Protein AF-A0A9P6U083-F1 (afdb_monomer_lite)

Radius of gyration: 23.93 Å; chains: 1; bounding box: 69×42×63 Å

Structure (mmCIF, N/CA/C/O backbone):
data_AF-A0A9P6U083-F1
#
_entry.id   AF-A0A9P6U083-F1
#
loop_
_atom_site.group_PDB
_atom_site.id
_atom_site.type_symbol
_atom_site.label_atom_id
_atom_site.label_alt_id
_atom_site.label_comp_id
_atom_site.label_asym_id
_atom_site.label_entity_id
_atom_site.label_seq_id
_atom_site.pdbx_PDB_ins_code
_atom_site.Cartn_x
_atom_site.Cartn_y
_atom_site.Cartn_z
_atom_site.occupancy
_atom_site.B_iso_or_equiv
_atom_site.auth_seq_id
_atom_site.auth_comp_id
_atom_site.auth_asym_id
_atom_site.auth_atom_id
_atom_site.pdbx_PDB_model_num
ATOM 1 N N . MET A 1 1 ? -34.225 -12.289 23.268 1.00 55.28 1 MET A N 1
ATOM 2 C CA . MET A 1 1 ? -35.242 -11.288 22.822 1.00 55.28 1 MET A CA 1
ATOM 3 C C . MET A 1 1 ? -34.520 -10.211 22.023 1.00 55.28 1 MET A C 1
ATOM 5 O O . MET A 1 1 ? -33.516 -9.724 22.525 1.00 55.28 1 MET A O 1
ATOM 9 N N . VAL A 1 2 ? -34.974 -9.875 20.810 1.00 48.22 2 VAL A N 1
ATOM 10 C CA . VAL A 1 2 ? -34.352 -8.823 19.980 1.00 48.22 2 VAL A CA 1
ATOM 11 C C . VAL A 1 2 ? -35.058 -7.501 20.269 1.00 48.22 2 VAL A C 1
ATOM 13 O O . VAL A 1 2 ? -36.270 -7.398 20.080 1.00 48.22 2 VAL A O 1
ATOM 16 N N . GLY A 1 3 ? -34.327 -6.515 20.784 1.00 54.91 3 GLY A N 1
ATOM 17 C CA . GLY A 1 3 ? -34.841 -5.165 20.996 1.00 54.91 3 GLY A CA 1
ATOM 18 C C . GLY A 1 3 ? -34.335 -4.241 19.896 1.00 54.91 3 GLY A C 1
ATOM 19 O O . GLY A 1 3 ? -33.139 -3.975 19.839 1.00 54.91 3 GLY A O 1
ATOM 20 N N . ALA A 1 4 ? -35.228 -3.736 19.046 1.00 48.88 4 ALA A N 1
ATOM 21 C CA . A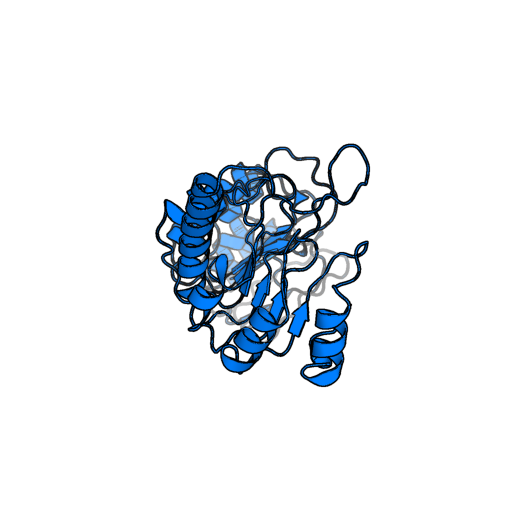LA A 1 4 ? -34.885 -2.703 18.071 1.00 48.88 4 ALA A CA 1
ATOM 22 C C . ALA A 1 4 ? -35.079 -1.317 18.703 1.00 48.88 4 ALA A C 1
ATOM 24 O O . ALA A 1 4 ? -36.185 -0.977 19.135 1.00 48.88 4 ALA A O 1
ATOM 25 N N . ILE A 1 5 ? -34.021 -0.501 18.755 1.00 55.44 5 ILE A N 1
ATOM 26 C CA . ILE A 1 5 ? -34.141 0.913 19.134 1.00 55.44 5 ILE A CA 1
ATOM 27 C C . ILE A 1 5 ? -34.344 1.727 17.856 1.00 55.44 5 ILE A C 1
ATOM 29 O O . ILE A 1 5 ? -33.402 2.252 17.274 1.00 55.44 5 ILE A O 1
ATOM 33 N N . THR A 1 6 ? -35.593 1.856 17.411 1.00 48.00 6 THR A N 1
ATOM 34 C CA . THR A 1 6 ? -35.930 2.745 16.292 1.00 48.00 6 THR A CA 1
ATOM 35 C C . THR A 1 6 ? -36.143 4.166 16.806 1.00 48.00 6 THR A C 1
ATOM 37 O O . THR A 1 6 ? -37.121 4.447 17.504 1.00 48.00 6 THR A O 1
ATOM 40 N N . SER A 1 7 ? -35.239 5.084 16.463 1.00 42.56 7 SER A N 1
ATOM 41 C CA . SER A 1 7 ? -35.368 6.510 16.781 1.00 42.56 7 SER A CA 1
ATOM 42 C C . SER A 1 7 ? -36.433 7.175 15.889 1.00 42.56 7 SER A C 1
ATOM 44 O O . SER A 1 7 ? -36.108 7.833 14.900 1.00 42.56 7 SER A O 1
ATOM 46 N N . TYR A 1 8 ? -37.708 7.069 16.268 1.00 40.78 8 TYR A N 1
ATOM 47 C CA . TYR A 1 8 ? -38.749 8.005 15.833 1.00 40.78 8 TYR A CA 1
ATOM 48 C C . TYR A 1 8 ? -38.964 9.044 16.942 1.00 40.78 8 TYR A C 1
ATOM 50 O O . TYR A 1 8 ? -39.278 8.700 18.074 1.00 40.78 8 TYR A O 1
ATOM 58 N N . SER A 1 9 ? -38.697 10.311 16.618 1.00 43.59 9 SER A N 1
ATOM 59 C CA . SER A 1 9 ? -38.843 11.524 17.444 1.00 43.59 9 SER A CA 1
ATOM 60 C C . SER A 1 9 ? -39.599 11.378 18.783 1.00 43.59 9 SER A C 1
ATOM 62 O O . SER A 1 9 ? -40.827 11.357 18.798 1.00 43.59 9 SER A O 1
ATOM 64 N N . GLY A 1 10 ? -38.864 11.420 19.901 1.00 40.81 10 GLY A N 1
ATOM 65 C CA . GLY A 1 10 ? -39.419 11.689 21.233 1.00 40.81 10 GLY A CA 1
ATOM 66 C C . GLY A 1 10 ? -38.940 10.718 22.311 1.00 40.81 10 GLY A C 1
ATOM 67 O O . GLY A 1 10 ? -39.395 9.587 22.359 1.00 40.81 10 GLY A O 1
ATOM 68 N N . ILE A 1 11 ? -38.036 11.194 23.178 1.00 40.09 11 ILE A N 1
ATOM 69 C CA . ILE A 1 11 ? -37.659 10.643 24.496 1.00 40.09 11 ILE A CA 1
ATOM 70 C C . ILE A 1 11 ? -37.719 9.105 24.580 1.00 40.09 11 ILE A C 1
ATOM 72 O O . ILE A 1 11 ? -38.688 8.518 25.066 1.00 40.09 11 ILE A O 1
ATOM 76 N N . THR A 1 12 ? -36.629 8.438 24.204 1.00 45.47 12 THR A N 1
ATOM 77 C CA . THR A 1 12 ? -36.382 7.048 24.602 1.00 45.47 12 THR A CA 1
ATOM 78 C C . THR A 1 12 ? -36.159 6.998 26.112 1.00 45.47 12 THR A C 1
ATOM 80 O O . THR A 1 12 ? -35.041 7.155 26.595 1.00 45.47 12 THR A O 1
ATOM 83 N N . ARG A 1 13 ? -37.224 6.771 26.893 1.00 45.69 13 ARG A N 1
ATOM 84 C CA . ARG A 1 13 ? -37.076 6.245 28.256 1.00 45.69 13 ARG A CA 1
ATOM 85 C C . ARG A 1 13 ? -36.488 4.846 28.133 1.00 45.69 13 ARG A C 1
ATOM 87 O O . ARG A 1 13 ? -37.212 3.880 27.899 1.00 45.69 13 ARG A O 1
ATOM 94 N N . VAL A 1 14 ? -35.173 4.758 28.276 1.00 50.88 14 VAL A N 1
ATOM 95 C CA . VAL A 1 14 ? -34.462 3.489 28.354 1.00 50.88 14 VAL A CA 1
ATOM 96 C C . VAL A 1 14 ? -34.945 2.764 29.610 1.00 50.88 14 VAL A C 1
ATOM 98 O O . VAL A 1 14 ? -34.656 3.178 30.732 1.00 50.88 14 VAL A O 1
ATOM 101 N N . ARG A 1 15 ? -35.733 1.702 29.440 1.00 53.91 15 ARG A N 1
ATOM 102 C CA . ARG A 1 15 ? -36.047 0.778 30.534 1.00 53.91 15 ARG A CA 1
ATOM 103 C C . ARG A 1 15 ? -34.902 -0.227 30.635 1.00 53.91 15 ARG A C 1
ATOM 105 O O . ARG A 1 15 ? -34.468 -0.749 29.613 1.00 53.91 15 ARG A O 1
ATOM 112 N N . SER A 1 16 ? -34.431 -0.492 31.855 1.00 57.34 16 SER A N 1
ATOM 113 C CA . SER A 1 16 ? -33.535 -1.621 32.138 1.00 57.34 16 SER A CA 1
ATOM 114 C C . SER A 1 16 ? -34.128 -2.890 31.525 1.00 57.34 16 SER A C 1
ATOM 116 O O . SER A 1 16 ? -35.288 -3.216 31.788 1.00 57.34 16 SER A O 1
ATOM 118 N N . HIS A 1 17 ? -33.354 -3.573 30.680 1.00 66.81 17 HIS A N 1
ATOM 119 C CA . HIS A 1 17 ? -33.819 -4.744 29.948 1.00 66.81 17 HIS A CA 1
ATOM 120 C C . HIS A 1 17 ? -32.911 -5.943 30.246 1.00 66.81 17 HIS A C 1
ATOM 122 O O . HIS A 1 17 ? -32.097 -6.349 29.427 1.00 66.81 17 HIS A O 1
ATOM 128 N N . GLN A 1 18 ? -33.077 -6.551 31.427 1.00 69.25 18 GLN A N 1
ATOM 129 C CA . GLN A 1 18 ? -32.252 -7.672 31.928 1.00 69.25 18 GLN A CA 1
ATOM 130 C C . GLN A 1 18 ? -32.315 -8.974 31.095 1.00 69.25 18 GLN A C 1
ATOM 132 O O . GLN A 1 18 ? -31.789 -10.007 31.507 1.00 69.25 18 GLN A O 1
ATOM 137 N N . ALA A 1 19 ? -33.006 -8.974 29.957 1.00 80.81 19 ALA A N 1
ATOM 138 C CA . ALA A 1 19 ? -33.157 -10.120 29.057 1.00 80.81 19 ALA A CA 1
ATOM 139 C C . ALA A 1 19 ? -32.739 -9.801 27.611 1.00 80.81 19 ALA A C 1
ATOM 141 O O . ALA A 1 19 ? -33.051 -10.568 26.700 1.00 80.81 19 ALA A O 1
ATOM 142 N N . LEU A 1 20 ? -32.108 -8.645 27.383 1.00 82.2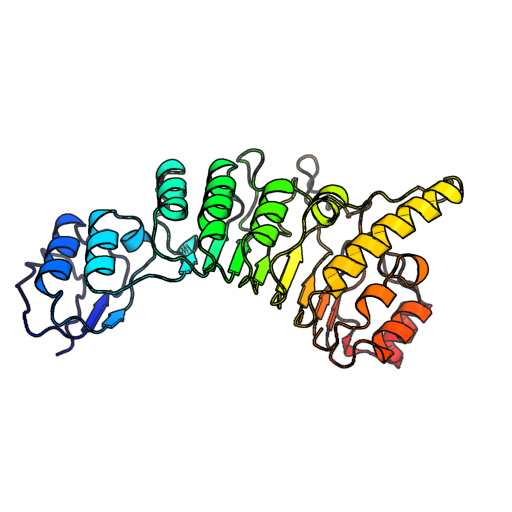5 20 LEU A N 1
ATOM 143 C CA . LEU A 1 20 ? -31.635 -8.274 26.059 1.00 82.25 20 LEU A CA 1
ATOM 144 C C . LEU A 1 20 ? -30.333 -9.018 25.748 1.00 82.25 20 LEU A C 1
ATOM 146 O O . LEU A 1 20 ? -29.331 -8.830 26.430 1.00 82.25 20 LEU A O 1
ATOM 150 N N . GLU A 1 21 ? -30.377 -9.863 24.722 1.00 83.62 21 GLU A N 1
ATOM 151 C CA . GLU A 1 21 ? -29.227 -10.658 24.264 1.00 83.62 21 GLU A CA 1
ATOM 152 C C . GLU A 1 21 ? -28.581 -10.062 23.014 1.00 83.62 21 GLU A C 1
ATOM 154 O O . GLU A 1 21 ? -27.407 -10.298 22.755 1.00 83.62 21 GLU A O 1
ATOM 159 N N . SER A 1 22 ? -29.334 -9.275 22.246 1.00 81.25 22 SER A N 1
ATOM 160 C CA . SER A 1 22 ? -28.863 -8.609 21.034 1.00 81.25 22 SER A CA 1
ATOM 161 C C . SER A 1 22 ? -29.377 -7.177 20.981 1.00 81.25 22 SER A C 1
ATOM 163 O O . SER A 1 22 ? -30.536 -6.908 21.312 1.00 81.25 22 SER A O 1
ATOM 165 N N . LEU A 1 23 ? -28.504 -6.263 20.568 1.00 83.69 23 LEU A N 1
ATOM 166 C CA . LEU A 1 23 ? -28.820 -4.859 20.343 1.00 83.69 23 LEU A CA 1
ATOM 167 C C . LEU A 1 23 ? -28.412 -4.478 18.924 1.00 83.69 23 LEU A C 1
ATOM 169 O O . LEU A 1 23 ? -27.229 -4.446 18.602 1.00 83.69 23 LEU A O 1
ATOM 173 N N . GLU A 1 24 ? -29.387 -4.142 18.093 1.00 81.31 24 GLU A N 1
ATOM 174 C CA . GLU A 1 24 ? -29.135 -3.559 16.781 1.00 81.31 24 GLU A CA 1
ATOM 175 C C . GLU A 1 24 ? -29.379 -2.053 16.858 1.00 81.31 24 GLU A C 1
ATOM 177 O O . GLU A 1 24 ? -30.460 -1.593 17.244 1.00 81.31 24 GLU A O 1
ATOM 182 N N . ILE A 1 25 ? -28.346 -1.283 16.534 1.00 79.19 25 ILE A N 1
ATOM 183 C CA . ILE A 1 25 ? -28.414 0.170 16.473 1.00 79.19 25 ILE A CA 1
ATOM 184 C C . ILE A 1 25 ? -28.452 0.572 15.005 1.00 79.19 25 ILE A C 1
ATOM 186 O O . ILE A 1 25 ? -27.414 0.739 14.373 1.00 79.19 25 ILE A O 1
ATOM 190 N N . ASP A 1 26 ? -29.656 0.728 14.465 1.00 62.75 26 ASP A N 1
ATOM 191 C CA . ASP A 1 26 ? -29.828 1.234 13.108 1.00 62.75 26 ASP A CA 1
ATOM 192 C C . ASP A 1 26 ? -29.861 2.774 13.093 1.00 62.75 26 ASP A C 1
ATOM 194 O O . ASP A 1 26 ? -30.558 3.432 13.876 1.00 62.75 26 ASP A O 1
ATOM 198 N N . GLY A 1 27 ? -29.120 3.353 12.154 1.00 56.88 27 GLY A N 1
ATOM 199 C CA . GLY A 1 27 ? -29.301 4.731 11.733 1.00 56.88 27 GLY A CA 1
ATOM 200 C C . GLY A 1 27 ? -28.567 5.824 12.515 1.00 56.88 27 GLY A C 1
ATOM 201 O O . GLY A 1 27 ? -27.898 5.653 13.533 1.00 56.88 27 GLY A O 1
ATOM 202 N N . ASN A 1 28 ? -28.706 7.026 11.953 1.00 57.56 28 ASN A N 1
ATOM 203 C CA . ASN A 1 28 ? -27.991 8.248 12.295 1.00 57.56 28 ASN A CA 1
ATOM 204 C C . ASN A 1 28 ? -28.358 8.743 13.709 1.00 57.56 28 ASN A C 1
ATOM 206 O O . ASN A 1 28 ? -29.173 9.653 13.874 1.00 57.56 28 ASN A O 1
ATOM 210 N N . LEU A 1 29 ? -27.735 8.164 14.742 1.00 60.81 29 LEU A N 1
ATOM 211 C CA . LEU A 1 29 ? -27.952 8.481 16.162 1.00 60.81 29 LEU A CA 1
ATOM 212 C C . LEU A 1 29 ? -27.489 9.886 16.597 1.00 60.81 29 LEU A C 1
ATOM 214 O O . LEU A 1 29 ? -27.203 10.106 17.770 1.00 60.81 29 LEU A O 1
ATOM 218 N N . ARG A 1 30 ? -27.481 10.885 15.709 1.00 60.03 30 ARG A N 1
ATOM 219 C CA . ARG A 1 30 ? -27.203 12.295 16.058 1.00 60.03 30 ARG A CA 1
ATOM 220 C C . ARG A 1 30 ? -28.061 12.822 17.217 1.00 60.03 30 ARG A C 1
ATOM 222 O O . ARG A 1 30 ? -27.746 13.867 17.770 1.00 60.03 30 ARG A O 1
ATOM 229 N N . ARG A 1 31 ? -29.161 12.136 17.553 1.00 60.25 31 ARG A N 1
ATOM 230 C CA . ARG A 1 31 ? -30.101 12.502 18.620 1.00 60.25 31 ARG A CA 1
ATOM 231 C C . ARG A 1 31 ? -30.112 11.562 19.818 1.00 60.25 31 ARG A C 1
ATOM 233 O O . ARG A 1 31 ? -30.790 11.875 20.792 1.00 60.25 31 ARG A O 1
ATOM 240 N N . LEU A 1 32 ? -29.431 10.418 19.756 1.00 67.00 32 LEU A N 1
ATOM 241 C CA . LEU A 1 32 ? -29.377 9.536 20.913 1.00 67.00 32 LEU A CA 1
ATOM 242 C C . LEU A 1 32 ? -28.362 10.148 21.868 1.00 67.00 32 LEU A C 1
ATOM 244 O O . LEU A 1 32 ? -27.163 10.163 21.593 1.00 67.00 32 LEU A O 1
ATOM 248 N N . GLU A 1 33 ? -28.870 10.748 22.945 1.00 69.94 33 GLU A N 1
ATOM 249 C CA . GLU A 1 33 ? -28.020 11.358 23.952 1.00 69.94 33 GLU A CA 1
ATOM 250 C C . GLU A 1 33 ? -27.040 10.303 24.439 1.00 69.94 33 GLU A C 1
ATOM 252 O O . GLU A 1 33 ? -27.419 9.276 25.004 1.00 69.94 33 GLU A O 1
ATOM 257 N N . VAL A 1 34 ? -25.758 10.573 24.226 1.00 71.62 34 VAL A N 1
ATOM 258 C CA . VAL A 1 34 ? -24.667 9.717 24.680 1.00 71.62 34 VAL A CA 1
ATOM 259 C C . VAL A 1 34 ? -24.789 9.398 26.180 1.00 71.62 34 VAL A C 1
ATOM 261 O O . VAL A 1 34 ? -24.433 8.304 26.624 1.00 71.62 34 VAL A O 1
ATOM 264 N N . GLY A 1 35 ? -25.382 10.319 26.948 1.00 77.75 35 GLY A N 1
ATOM 265 C CA . GLY A 1 35 ? -25.718 10.134 28.358 1.00 77.75 35 GLY A CA 1
ATOM 266 C C . GLY A 1 35 ? -26.675 8.973 28.653 1.00 77.75 35 GLY A C 1
ATOM 267 O O . GLY A 1 35 ? -26.649 8.466 29.766 1.00 77.75 35 GLY A O 1
ATOM 268 N N . SER A 1 36 ? -27.470 8.515 27.683 1.00 84.19 36 SER A N 1
ATOM 269 C CA . SER A 1 36 ? -28.412 7.398 27.841 1.00 84.19 36 SER A CA 1
ATOM 270 C C . SER A 1 36 ? -27.842 6.057 27.373 1.00 84.19 36 SER A C 1
ATOM 272 O O . SER A 1 36 ? -28.158 5.022 27.958 1.00 84.19 36 SER A O 1
ATOM 274 N N . LEU A 1 37 ? -26.987 6.055 26.342 1.00 86.12 37 LEU A N 1
ATOM 275 C CA . LEU A 1 37 ? -26.494 4.813 25.737 1.00 86.12 37 LEU A CA 1
ATOM 276 C C . LEU A 1 37 ? -25.465 4.092 26.616 1.00 86.12 37 LEU A C 1
ATOM 278 O O . LEU A 1 37 ? -25.553 2.880 26.781 1.00 86.12 37 LEU A O 1
ATOM 282 N N . ALA A 1 38 ? -24.514 4.813 27.217 1.00 85.62 38 ALA A N 1
ATOM 283 C CA . ALA A 1 38 ? -23.516 4.169 28.073 1.00 85.62 38 ALA A CA 1
ATOM 284 C C . ALA A 1 38 ? -24.152 3.494 29.310 1.00 85.62 38 ALA A C 1
ATOM 286 O O . ALA A 1 38 ? -23.908 2.304 29.508 1.00 85.62 38 ALA A O 1
ATOM 287 N N . PRO A 1 39 ? -25.036 4.153 30.095 1.00 88.12 39 PRO A N 1
ATOM 288 C CA . PRO A 1 39 ? -25.738 3.480 31.192 1.00 88.12 39 PRO A CA 1
ATOM 289 C C . PRO A 1 39 ? -26.590 2.295 30.731 1.00 88.12 39 PRO A C 1
ATOM 291 O O . PRO A 1 39 ? -26.695 1.304 31.448 1.00 88.12 39 PRO A O 1
ATOM 294 N N . PHE A 1 40 ? -27.180 2.372 29.534 1.00 87.88 40 PHE A N 1
ATOM 295 C CA . PHE A 1 40 ? -27.943 1.266 28.966 1.00 87.88 40 PHE A CA 1
ATOM 296 C C . PHE A 1 40 ? -27.077 0.034 28.704 1.00 87.88 40 PHE A C 1
ATOM 298 O O . PHE A 1 40 ? -27.411 -1.046 29.192 1.00 87.88 40 PHE A O 1
ATOM 305 N N . LEU A 1 41 ? -25.964 0.209 27.983 1.00 88.56 41 LEU A N 1
ATOM 306 C CA . LEU A 1 41 ? -25.007 -0.860 27.687 1.00 88.56 41 LEU A CA 1
ATOM 307 C C . LEU A 1 41 ? -24.496 -1.499 28.981 1.00 88.56 41 LEU A C 1
ATOM 309 O O . LEU A 1 41 ? -24.511 -2.719 29.114 1.00 88.56 41 LEU A O 1
ATOM 313 N N . MET A 1 42 ? -24.163 -0.669 29.972 1.00 86.56 42 MET A N 1
ATOM 314 C CA . MET A 1 42 ? -23.747 -1.125 31.300 1.00 86.56 42 MET A CA 1
ATOM 315 C C . MET A 1 42 ? -24.847 -1.899 32.033 1.00 86.56 42 MET A C 1
ATOM 317 O O . MET A 1 42 ? -24.563 -2.881 32.703 1.00 86.56 42 MET A O 1
ATOM 321 N N . SER A 1 43 ? -26.116 -1.504 31.897 1.00 88.56 43 SER A N 1
ATOM 322 C CA . SER A 1 43 ? -27.236 -2.214 32.536 1.00 88.56 43 SER A CA 1
ATOM 323 C C . SER A 1 43 ? -27.564 -3.570 31.898 1.00 88.56 43 SER A C 1
ATOM 325 O O . SER A 1 43 ? -28.314 -4.350 32.487 1.00 88.56 43 SER A O 1
ATOM 327 N N . CYS A 1 44 ? -27.034 -3.838 30.700 1.00 86.19 44 CYS A N 1
ATOM 328 C CA . CYS A 1 44 ? -27.260 -5.071 29.945 1.00 86.19 44 CYS A CA 1
ATOM 329 C C . CYS A 1 44 ? -25.998 -5.950 29.851 1.00 86.19 44 CYS A C 1
ATOM 331 O O . CYS A 1 44 ? -26.017 -6.947 29.128 1.00 86.19 44 CYS A O 1
ATOM 333 N N . SER A 1 45 ? -24.918 -5.605 30.564 1.00 85.94 45 SER A N 1
ATOM 334 C CA . SER A 1 45 ? -23.587 -6.201 30.385 1.00 85.94 45 SER A CA 1
ATOM 335 C C . SER A 1 45 ? -23.546 -7.718 30.487 1.00 85.94 45 SER A C 1
ATOM 337 O O . SER A 1 45 ? -22.853 -8.372 29.717 1.00 85.94 45 SER A O 1
ATOM 339 N N . ASP A 1 46 ? -24.326 -8.277 31.406 1.00 85.31 46 ASP A N 1
ATOM 340 C CA . ASP A 1 46 ? -24.234 -9.693 31.762 1.00 85.31 46 ASP A CA 1
ATOM 341 C C . ASP A 1 46 ? -24.887 -10.614 30.723 1.00 85.31 46 ASP A C 1
ATOM 343 O O . ASP A 1 46 ? -24.680 -11.827 30.754 1.00 85.31 46 ASP A O 1
ATOM 347 N N . LYS A 1 47 ? -25.714 -10.061 29.824 1.00 86.12 47 LYS A N 1
ATOM 348 C CA . LYS A 1 47 ? -26.481 -10.848 28.845 1.00 86.12 47 LYS A CA 1
ATOM 349 C C . LYS A 1 47 ? -26.319 -10.416 27.397 1.00 86.12 47 LYS A C 1
ATOM 351 O O . LYS A 1 47 ? -26.747 -11.166 26.525 1.00 86.12 47 LYS A O 1
ATOM 356 N N . LEU A 1 48 ? -25.726 -9.257 27.121 1.00 84.56 48 LEU A N 1
ATOM 357 C CA . LEU A 1 48 ? -25.627 -8.732 25.763 1.00 84.56 48 LEU A CA 1
ATOM 358 C C . LEU A 1 48 ? -24.554 -9.483 24.947 1.00 84.56 48 LEU A C 1
ATOM 360 O O . LEU A 1 48 ? -23.360 -9.239 25.093 1.00 84.56 48 LEU A O 1
ATOM 364 N N . GLN A 1 49 ? -24.989 -10.392 24.072 1.00 82.69 49 GLN A N 1
ATOM 365 C CA . GLN A 1 49 ? -24.157 -11.312 23.280 1.00 82.69 49 GLN A CA 1
ATOM 366 C C . GLN A 1 49 ? -23.867 -10.856 21.847 1.00 82.69 49 GLN A C 1
ATOM 368 O O . GLN A 1 49 ? -22.804 -11.202 21.326 1.00 82.69 49 GLN A O 1
ATOM 373 N N . SER A 1 50 ? -24.745 -10.048 21.230 1.00 80.50 50 SER A N 1
ATOM 374 C CA . SER A 1 50 ? -24.378 -9.247 20.045 1.00 80.50 50 SER A CA 1
ATOM 375 C C . SER A 1 50 ? -24.747 -7.754 20.156 1.00 80.50 50 SER A C 1
ATOM 377 O O . SER A 1 50 ? -25.783 -7.380 20.710 1.00 80.50 50 SER A O 1
ATOM 379 N N . VAL A 1 51 ? -23.898 -6.884 19.595 1.00 81.00 51 VAL A N 1
ATOM 380 C CA . VAL A 1 51 ? -24.206 -5.479 19.311 1.00 81.00 51 VAL A CA 1
ATOM 381 C C . VAL A 1 51 ? -23.829 -5.195 17.867 1.00 81.00 51 VAL A C 1
ATOM 383 O O . VAL A 1 51 ? -22.663 -5.305 17.486 1.00 81.00 51 VAL A O 1
ATOM 386 N N . GLU A 1 52 ? -24.822 -4.835 17.068 1.00 78.31 52 GLU A N 1
ATOM 387 C CA . GLU A 1 52 ? -24.689 -4.568 15.638 1.00 78.31 52 GLU A CA 1
ATOM 388 C C . GLU A 1 52 ? -25.040 -3.108 15.328 1.00 78.31 52 GLU A C 1
ATOM 390 O O . GLU A 1 52 ? -25.664 -2.412 16.131 1.00 78.31 52 GLU A O 1
ATOM 395 N N . GLY A 1 53 ? -24.581 -2.610 14.176 1.00 73.00 53 GLY A N 1
ATOM 396 C CA . GLY A 1 53 ? -24.851 -1.232 13.741 1.00 73.00 53 GLY A CA 1
ATOM 397 C C . GLY A 1 53 ? -24.063 -0.136 14.481 1.00 73.00 53 GLY A C 1
ATOM 398 O O . GLY A 1 53 ? -24.287 1.055 14.273 1.00 73.00 53 GLY A O 1
ATOM 399 N N . LEU A 1 54 ? -23.087 -0.501 15.320 1.00 74.69 54 LEU A N 1
ATOM 400 C CA . LEU A 1 54 ? -22.202 0.472 15.966 1.00 74.69 54 LEU A CA 1
ATOM 401 C C . LEU A 1 54 ? -21.232 1.113 14.964 1.00 74.69 54 LEU A C 1
ATOM 403 O O . LEU A 1 54 ? -20.202 0.542 14.610 1.00 74.69 54 LEU A O 1
ATOM 407 N N . GLU A 1 55 ? -21.517 2.352 14.576 1.00 74.38 55 GLU A N 1
ATOM 408 C CA . GLU A 1 55 ? -20.564 3.230 13.891 1.00 74.38 55 GLU A CA 1
ATOM 409 C C . GLU A 1 55 ? -19.314 3.535 14.756 1.00 74.38 55 GLU A C 1
ATOM 411 O O . GLU A 1 55 ? -19.378 3.570 15.990 1.00 74.38 55 GLU A O 1
ATOM 416 N N . ALA A 1 56 ? -18.159 3.828 14.136 1.00 71.06 56 ALA A N 1
ATOM 417 C CA . ALA A 1 56 ? -16.916 4.128 14.865 1.00 71.06 56 ALA A CA 1
ATOM 418 C C . ALA A 1 56 ? -17.037 5.328 15.818 1.00 71.06 56 ALA A C 1
ATOM 420 O O . ALA A 1 56 ? -16.372 5.355 16.853 1.00 71.06 56 ALA A O 1
ATOM 421 N N . LYS A 1 57 ? -17.929 6.286 15.537 1.00 73.31 57 LYS A N 1
ATOM 422 C CA . LYS A 1 57 ? -18.215 7.412 16.440 1.00 73.31 57 LYS A CA 1
ATOM 423 C C . LYS A 1 57 ? -18.645 6.987 17.855 1.00 73.31 57 LYS A C 1
ATOM 425 O O . LYS A 1 57 ? -18.403 7.728 18.801 1.00 73.31 57 LYS A O 1
ATOM 430 N N . PHE A 1 58 ? -19.240 5.804 18.041 1.00 78.44 58 PHE A N 1
ATOM 431 C CA . PHE A 1 58 ? -19.565 5.307 19.388 1.00 78.44 58 PHE A CA 1
ATOM 432 C C . PHE A 1 58 ? -18.316 4.887 20.155 1.00 78.44 58 PHE A C 1
ATOM 434 O O . PHE A 1 58 ? -18.201 5.159 21.347 1.00 78.44 58 PHE A O 1
ATOM 441 N N . TRP A 1 59 ? -17.353 4.292 19.456 1.00 77.12 59 TRP A N 1
ATOM 442 C CA . TRP A 1 59 ? -16.052 3.923 20.011 1.00 77.12 59 TRP A CA 1
ATOM 443 C C . TRP A 1 59 ? -15.189 5.145 20.316 1.00 77.12 59 TRP A C 1
ATOM 445 O O . TRP A 1 59 ? -14.387 5.112 21.245 1.00 77.12 59 TRP A O 1
ATOM 455 N N . ALA A 1 60 ? -15.389 6.234 19.569 1.00 71.38 60 ALA A N 1
ATOM 456 C CA . ALA A 1 60 ? -14.767 7.524 19.836 1.00 71.38 60 ALA A CA 1
ATOM 457 C C . ALA A 1 60 ? -15.202 8.125 21.178 1.00 71.38 60 ALA A C 1
ATOM 459 O O . ALA A 1 60 ? -14.441 8.870 21.794 1.00 71.38 60 ALA A O 1
ATOM 460 N N . HIS A 1 61 ? -16.425 7.830 21.632 1.00 79.38 61 HIS A N 1
ATOM 461 C CA . HIS A 1 61 ? -16.920 8.378 22.882 1.00 79.38 61 HIS A CA 1
ATOM 462 C C . HIS A 1 61 ? -16.393 7.568 24.079 1.00 79.38 61 HIS A C 1
ATOM 464 O O . HIS A 1 61 ? -16.794 6.411 24.229 1.00 79.38 61 HIS A O 1
ATOM 470 N N . PRO A 1 62 ? -15.607 8.164 25.002 1.00 77.19 62 PRO A N 1
ATOM 471 C CA . PRO A 1 62 ? -14.899 7.419 26.047 1.00 77.19 62 PRO A CA 1
ATOM 472 C C . PRO A 1 62 ? -15.800 6.486 26.860 1.00 77.19 62 PRO A C 1
ATOM 474 O O . PRO A 1 62 ? -15.505 5.306 26.985 1.00 77.19 62 PRO A O 1
ATOM 477 N N . LYS A 1 63 ? -16.962 6.976 27.319 1.00 83.00 63 LYS A N 1
ATOM 478 C CA . LYS A 1 63 ? -17.890 6.172 28.137 1.00 83.00 63 LYS A CA 1
ATOM 479 C C . LYS A 1 63 ? -18.584 5.048 27.368 1.00 83.00 63 LYS A C 1
ATOM 481 O O . LYS A 1 63 ? -18.970 4.058 27.971 1.00 83.00 63 LYS A O 1
ATOM 486 N N . ILE A 1 64 ? -18.819 5.231 26.065 1.00 84.75 64 ILE A N 1
ATOM 487 C CA . ILE A 1 64 ? -19.489 4.201 25.261 1.00 84.75 64 ILE A CA 1
ATOM 488 C C . ILE A 1 64 ? -18.455 3.156 24.856 1.00 84.75 64 ILE A C 1
ATOM 490 O O . ILE A 1 64 ? -18.713 1.975 25.036 1.00 84.75 64 ILE A O 1
ATOM 494 N N . GLY A 1 65 ? -17.276 3.577 24.390 1.00 82.38 65 GLY A N 1
ATOM 495 C CA . GLY A 1 65 ? -16.157 2.678 24.118 1.00 82.38 65 GLY A CA 1
ATOM 496 C C . GLY A 1 65 ? -15.771 1.840 25.339 1.00 82.38 65 GLY A C 1
ATOM 497 O O . GLY A 1 65 ? -15.643 0.629 25.212 1.00 82.38 65 GLY A O 1
ATOM 498 N N . GLU A 1 66 ? -15.672 2.453 26.524 1.00 82.94 66 GLU A N 1
ATOM 499 C CA . GLU A 1 66 ? -15.429 1.745 27.789 1.00 82.94 66 GLU A CA 1
ATOM 500 C C . GLU A 1 66 ? -16.553 0.751 28.105 1.00 82.94 66 GLU A C 1
ATOM 502 O O . GLU A 1 66 ? -16.271 -0.419 28.346 1.00 82.94 66 GLU A O 1
ATOM 507 N N . ALA A 1 67 ? -17.823 1.170 28.022 1.00 86.44 67 ALA A N 1
ATOM 508 C CA . ALA A 1 67 ? -18.952 0.270 28.250 1.00 86.44 67 ALA A CA 1
ATOM 509 C C . ALA A 1 67 ? -18.933 -0.925 27.284 1.00 86.44 67 ALA A C 1
ATOM 511 O O . ALA A 1 67 ? -19.083 -2.058 27.725 1.00 86.44 67 ALA A O 1
ATOM 512 N N . LEU A 1 68 ? -18.689 -0.687 25.990 1.00 86.56 68 LEU A N 1
ATOM 513 C CA . LEU A 1 68 ? -18.571 -1.723 24.960 1.00 86.56 68 LEU A CA 1
ATOM 514 C C . LEU A 1 68 ? -17.395 -2.674 25.222 1.00 86.56 68 LEU A C 1
ATOM 516 O O . LEU A 1 68 ? -17.543 -3.884 25.075 1.00 86.56 68 LEU A O 1
ATOM 520 N N . GLN A 1 69 ? -16.249 -2.158 25.662 1.00 83.88 69 GLN A N 1
ATOM 521 C CA . GLN A 1 69 ? -15.113 -2.995 26.050 1.00 83.88 69 GLN A CA 1
ATOM 522 C C . GLN A 1 69 ? -15.425 -3.849 27.281 1.00 83.88 69 GLN A C 1
ATOM 524 O O . GLN A 1 69 ? -15.092 -5.033 27.297 1.00 83.88 69 GLN A O 1
ATOM 529 N N . MET A 1 70 ? -16.100 -3.285 28.287 1.00 83.38 70 MET A N 1
ATOM 530 C CA . MET A 1 70 ? -16.505 -4.019 29.490 1.00 83.38 70 MET A CA 1
ATOM 531 C C . MET A 1 70 ? -17.449 -5.181 29.176 1.00 83.38 70 MET A C 1
ATOM 533 O O . MET A 1 70 ? -17.376 -6.213 29.836 1.00 83.38 70 MET A O 1
ATOM 537 N N . ILE A 1 71 ? -18.288 -5.043 28.147 1.00 84.88 71 ILE A N 1
ATOM 538 C CA . ILE A 1 71 ? -19.173 -6.118 27.676 1.00 84.88 71 ILE A CA 1
ATOM 539 C C . ILE A 1 71 ? -18.497 -7.064 26.667 1.00 84.88 71 ILE A C 1
ATOM 541 O O . ILE A 1 71 ? -19.158 -7.908 26.072 1.00 84.88 71 ILE A O 1
ATOM 545 N N . GLY A 1 72 ? -17.179 -6.947 26.469 1.00 83.62 72 GLY A N 1
ATOM 546 C CA . GLY A 1 72 ? -16.386 -7.848 25.627 1.00 83.62 72 GLY A CA 1
ATOM 547 C C . GLY A 1 72 ? -16.410 -7.524 24.132 1.00 83.62 72 GLY A C 1
ATOM 548 O O . GLY A 1 72 ? -15.930 -8.323 23.326 1.00 83.62 72 GLY A O 1
ATOM 549 N N . TYR A 1 73 ? -16.928 -6.360 23.739 1.00 83.56 73 TYR A N 1
ATOM 550 C CA . TYR A 1 73 ? -16.934 -5.928 22.348 1.00 83.56 73 TYR A CA 1
ATOM 551 C C . TYR A 1 73 ? -15.733 -5.048 22.086 1.00 83.56 73 TYR A C 1
ATOM 553 O O . TYR A 1 73 ? -15.420 -4.119 22.826 1.00 83.56 73 TYR A O 1
ATOM 561 N N . ALA A 1 74 ? -15.105 -5.295 20.949 1.00 80.50 74 ALA A N 1
ATOM 562 C CA . ALA A 1 74 ? -14.081 -4.435 20.400 1.00 80.50 74 ALA A CA 1
ATOM 563 C C . ALA A 1 74 ? -14.407 -4.210 18.931 1.00 80.50 74 ALA A C 1
ATOM 565 O O . ALA A 1 74 ? -14.514 -5.175 18.166 1.00 80.50 74 ALA A O 1
ATOM 566 N N . SER A 1 75 ? -14.527 -2.949 18.510 1.00 83.00 75 SER A N 1
ATOM 567 C CA . SER A 1 75 ? -14.450 -2.686 17.081 1.00 83.00 75 SER A CA 1
ATOM 568 C C . SER A 1 75 ? -13.032 -2.965 16.621 1.00 83.00 75 SER A C 1
ATOM 570 O O . SER A 1 75 ? -12.050 -2.490 17.194 1.00 83.00 75 SER A O 1
ATOM 572 N N . LYS A 1 76 ? -12.941 -3.766 15.569 1.00 89.81 76 LYS A N 1
ATOM 573 C CA . LYS A 1 76 ? -11.681 -4.115 14.924 1.00 89.81 76 LYS A CA 1
ATOM 574 C C . LYS A 1 76 ? -11.336 -3.146 13.798 1.00 89.81 76 LYS A C 1
ATOM 576 O O . LYS A 1 76 ? -10.225 -3.203 13.281 1.00 89.81 76 LYS A O 1
ATOM 581 N N . VAL A 1 77 ? -12.264 -2.269 13.408 1.00 90.75 77 VAL A N 1
ATOM 582 C CA . VAL A 1 77 ? -12.135 -1.431 12.214 1.00 90.75 77 VAL A CA 1
ATOM 583 C C . VAL A 1 77 ? -12.437 0.027 12.546 1.00 90.75 77 VAL A C 1
ATOM 585 O O . VAL A 1 77 ? -13.530 0.356 13.002 1.00 90.75 77 VAL A O 1
ATOM 588 N N . LEU A 1 78 ? -11.474 0.898 12.261 1.00 92.00 78 LEU A N 1
ATOM 589 C CA . LEU A 1 78 ? -11.627 2.348 12.287 1.00 92.00 78 LEU A CA 1
ATOM 590 C C . LEU A 1 78 ? -11.732 2.854 10.844 1.00 92.00 78 LEU A C 1
ATOM 592 O O . LEU A 1 78 ? -10.792 2.649 10.080 1.00 92.00 78 LEU A O 1
ATOM 596 N N . ARG A 1 79 ? -12.847 3.492 10.458 1.00 92.00 79 ARG A N 1
ATOM 597 C CA . ARG A 1 79 ? -13.062 4.020 9.093 1.00 92.00 79 ARG A CA 1
ATOM 598 C C . ARG A 1 79 ? -13.398 5.507 9.129 1.00 92.00 79 ARG A C 1
ATOM 600 O O . ARG A 1 79 ? -14.237 5.901 9.938 1.00 92.00 79 ARG A O 1
ATOM 607 N N . SER A 1 80 ? -12.818 6.319 8.247 1.00 91.31 80 SER A N 1
ATOM 608 C CA . SER A 1 80 ? -13.107 7.761 8.182 1.00 91.31 80 SER A CA 1
ATOM 609 C C . SER A 1 80 ? -14.588 8.073 7.956 1.00 91.31 80 SER A C 1
ATOM 611 O O . SER A 1 80 ? -15.122 8.976 8.592 1.00 91.31 80 SER A O 1
ATOM 613 N N . ASP A 1 81 ? -15.279 7.288 7.123 1.00 86.69 81 ASP A N 1
ATOM 614 C CA . ASP A 1 81 ? -16.714 7.438 6.832 1.00 86.69 81 ASP A CA 1
ATOM 615 C C . ASP A 1 81 ? -17.634 7.154 8.031 1.00 86.69 81 ASP A C 1
ATOM 617 O O . ASP A 1 81 ? -18.805 7.529 8.013 1.00 86.69 81 ASP A O 1
ATOM 621 N N . SER A 1 82 ? -17.095 6.535 9.079 1.00 83.56 82 SER A N 1
ATOM 622 C CA . SER A 1 82 ? -17.798 6.215 10.322 1.00 83.56 82 SER A CA 1
ATOM 623 C C . SER A 1 82 ? -17.446 7.146 11.490 1.00 83.56 82 SER A C 1
ATOM 625 O O . SER A 1 82 ? -17.958 6.970 12.601 1.00 83.56 82 SER A O 1
ATOM 627 N N . LEU A 1 83 ? -16.564 8.124 11.256 1.00 86.56 83 LEU A N 1
ATOM 628 C CA . LEU A 1 83 ? -16.205 9.153 12.228 1.00 86.56 83 LEU A CA 1
ATOM 629 C C . LEU A 1 83 ? -17.214 10.301 12.212 1.00 86.56 83 LEU A C 1
ATOM 631 O O . LEU A 1 83 ? -17.820 10.615 11.187 1.00 86.56 83 LEU A O 1
ATOM 635 N N . ASP A 1 84 ? -17.374 10.959 13.361 1.00 83.81 84 ASP A N 1
ATOM 636 C CA . ASP A 1 84 ? -18.118 12.215 13.423 1.00 83.81 84 ASP A CA 1
ATOM 637 C C . ASP A 1 84 ? -17.415 13.257 12.530 1.00 83.81 84 ASP A C 1
ATOM 639 O O . ASP A 1 84 ? -16.225 13.506 12.739 1.00 83.81 84 ASP A O 1
ATOM 643 N N . PRO A 1 85 ? -18.101 13.897 11.563 1.00 86.56 85 PRO A N 1
ATOM 644 C CA . PRO A 1 85 ? -17.495 14.938 10.731 1.00 86.56 85 PRO A CA 1
ATOM 645 C C . PRO A 1 85 ? -16.910 16.121 11.522 1.00 86.56 85 PRO A C 1
ATOM 647 O O . PRO A 1 85 ? -16.099 16.869 10.985 1.00 86.56 85 PRO A O 1
ATOM 650 N N . SER A 1 86 ? -17.331 16.308 12.777 1.00 86.69 86 SER A N 1
ATOM 651 C CA . SER A 1 86 ? -16.837 17.333 13.699 1.00 86.69 86 SER A CA 1
ATOM 652 C C . SER A 1 86 ? -15.718 16.856 14.632 1.00 86.69 86 SER A C 1
ATOM 654 O O . SER A 1 86 ? -15.291 17.617 15.503 1.00 86.69 86 SER A O 1
ATOM 656 N N . ILE A 1 87 ? -15.227 15.619 14.471 1.00 89.56 87 ILE A N 1
ATOM 657 C CA . ILE A 1 87 ? -14.170 15.077 15.325 1.00 89.56 87 ILE A CA 1
ATOM 658 C C . ILE A 1 87 ? -12.920 15.959 15.274 1.00 89.56 87 ILE A C 1
ATOM 660 O O . ILE A 1 87 ? -12.384 16.272 14.208 1.00 89.56 87 ILE A O 1
ATOM 664 N N . SER A 1 88 ? -12.425 16.347 16.449 1.00 92.50 88 SER A N 1
ATOM 665 C CA . SER A 1 88 ? -11.162 17.069 16.531 1.00 92.50 88 SER A CA 1
ATOM 666 C C . SER A 1 88 ? -9.995 16.132 16.199 1.00 92.50 88 SER A C 1
ATOM 668 O O . SER A 1 88 ? -10.007 14.946 16.540 1.00 92.50 88 SER A O 1
ATOM 670 N N . MET A 1 89 ? -8.933 16.657 15.579 1.00 93.31 89 MET A N 1
ATOM 671 C CA . MET A 1 89 ? -7.726 15.857 15.319 1.00 93.31 89 MET A CA 1
ATOM 672 C C . MET A 1 89 ? -7.117 15.309 16.616 1.00 93.31 89 MET A C 1
ATOM 674 O O . MET A 1 89 ? -6.625 14.187 16.640 1.00 93.31 89 MET A O 1
ATOM 678 N N . THR A 1 90 ? -7.190 16.060 17.719 1.00 93.81 90 THR A N 1
ATOM 679 C CA . THR A 1 90 ? -6.721 15.600 19.033 1.00 93.81 90 THR A CA 1
ATOM 680 C C . THR A 1 90 ? -7.487 14.371 19.518 1.00 93.81 90 THR A C 1
ATOM 682 O O . THR A 1 90 ? -6.868 13.442 20.041 1.00 93.81 90 THR A O 1
ATOM 685 N N . ASP A 1 91 ? -8.805 14.334 19.330 1.00 90.62 91 ASP A N 1
ATOM 686 C CA . ASP A 1 91 ? -9.626 13.194 19.746 1.00 90.62 91 ASP A CA 1
ATOM 687 C C . ASP A 1 91 ? -9.416 11.989 18.831 1.00 90.62 91 ASP A C 1
ATOM 689 O O . ASP A 1 91 ? -9.305 10.869 19.324 1.00 90.62 91 ASP A O 1
ATOM 693 N N . LEU A 1 92 ? -9.247 12.207 17.523 1.00 93.00 92 LEU A N 1
ATOM 694 C CA . LEU A 1 92 ? -8.858 11.145 16.592 1.00 93.00 92 LEU A CA 1
ATOM 695 C C . LEU A 1 92 ? -7.509 10.517 16.973 1.00 93.00 92 LEU A C 1
ATOM 697 O O . LEU A 1 92 ? -7.385 9.296 17.029 1.00 93.00 92 LEU A O 1
ATOM 701 N N . ILE A 1 93 ? -6.509 11.343 17.291 1.00 94.81 93 ILE A N 1
ATOM 702 C CA . ILE A 1 93 ? -5.183 10.889 17.733 1.00 94.81 93 ILE A CA 1
ATOM 703 C C . ILE A 1 93 ? -5.295 10.044 19.004 1.00 94.81 93 ILE A C 1
ATOM 705 O O . ILE A 1 93 ? -4.679 8.980 19.088 1.00 94.81 93 ILE A O 1
ATOM 709 N N . LYS A 1 94 ? -6.079 10.494 19.992 1.00 91.38 94 LYS A N 1
ATOM 710 C CA . LYS A 1 94 ? -6.330 9.723 21.218 1.00 91.38 94 LYS A CA 1
ATOM 711 C C . LYS A 1 94 ? -7.042 8.410 20.909 1.00 91.38 94 LYS A C 1
ATOM 713 O O . LYS A 1 94 ? -6.621 7.378 21.414 1.00 91.38 94 LYS A O 1
ATOM 718 N N . MET A 1 95 ? -8.053 8.427 20.045 1.00 89.75 95 MET A N 1
ATOM 719 C CA . MET A 1 95 ? -8.812 7.236 19.662 1.00 89.75 95 MET A CA 1
ATOM 720 C C . MET A 1 95 ? -7.946 6.181 18.970 1.00 89.75 95 MET A C 1
ATOM 722 O O . MET A 1 95 ? -8.108 4.992 19.228 1.00 89.75 95 MET A O 1
ATOM 726 N N . ILE A 1 96 ? -7.008 6.590 18.116 1.00 93.06 96 ILE A N 1
ATOM 727 C CA . ILE A 1 96 ? -6.069 5.657 17.484 1.00 93.06 96 ILE A CA 1
ATOM 728 C C . ILE A 1 96 ? -5.060 5.141 18.514 1.00 93.06 96 ILE A C 1
ATOM 730 O O . ILE A 1 96 ? -4.807 3.947 18.569 1.00 93.06 96 ILE A O 1
ATOM 734 N N . ALA A 1 97 ? -4.493 6.023 19.344 1.00 90.81 97 ALA A N 1
ATOM 735 C CA . ALA A 1 97 ? -3.412 5.658 20.261 1.00 90.81 97 ALA A CA 1
ATOM 736 C C . ALA A 1 97 ? -3.864 4.887 21.516 1.00 90.81 97 ALA A C 1
ATOM 738 O O . ALA A 1 97 ? -3.054 4.178 22.106 1.00 90.81 97 ALA A O 1
ATOM 739 N N . GLN A 1 98 ? -5.102 5.090 21.971 1.00 83.62 98 GLN A N 1
ATOM 740 C CA . GLN A 1 98 ? -5.639 4.549 23.230 1.00 83.62 98 GLN 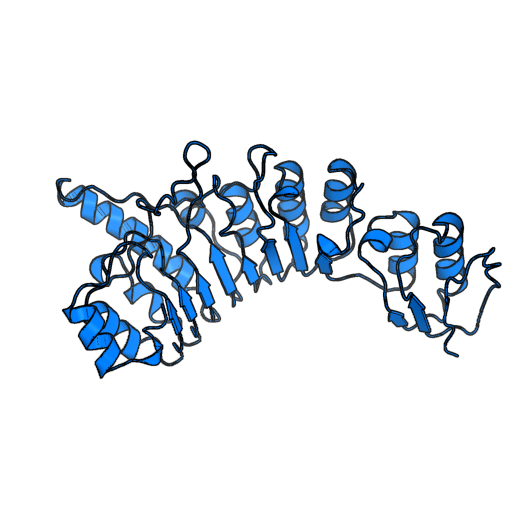A CA 1
ATOM 741 C C . GLN A 1 98 ? -6.866 3.656 23.023 1.00 83.62 98 GLN A C 1
ATOM 743 O O . GLN A 1 98 ? -7.373 3.092 23.990 1.00 83.62 98 GLN A O 1
ATOM 748 N N . GLY A 1 99 ? -7.403 3.601 21.804 1.00 66.88 99 GLY A N 1
ATOM 749 C CA . GLY A 1 99 ? -8.687 2.966 21.542 1.00 66.88 99 GLY A CA 1
ATOM 750 C C . GLY A 1 99 ? -8.656 1.442 21.550 1.00 66.88 99 GLY A C 1
ATOM 751 O O . GLY A 1 99 ? -7.707 0.791 21.979 1.00 66.88 99 GLY A O 1
ATOM 752 N N . SER A 1 100 ? -9.768 0.896 21.056 1.00 70.38 100 SER A N 1
ATOM 753 C CA . SER A 1 100 ? -10.007 -0.524 20.779 1.00 70.38 100 SER A CA 1
ATOM 754 C C . SER A 1 100 ? -8.809 -1.194 20.079 1.00 70.38 100 SER A C 1
ATOM 756 O O . SER A 1 100 ? -8.047 -0.501 19.405 1.00 70.38 100 SER A O 1
ATOM 758 N N . PRO A 1 101 ? -8.631 -2.527 20.163 1.00 86.50 101 PRO A N 1
ATOM 759 C CA . PRO A 1 101 ? -7.620 -3.252 19.391 1.00 86.50 101 PRO A CA 1
ATOM 760 C C . PRO A 1 101 ? -7.917 -3.211 17.878 1.00 86.50 101 PRO A C 1
ATOM 762 O O . PRO A 1 101 ? -8.342 -4.205 17.281 1.00 86.50 101 PRO A O 1
ATOM 765 N N . TRP A 1 102 ? -7.718 -2.049 17.247 1.00 91.44 102 TRP A N 1
ATOM 766 C CA . TRP A 1 102 ? -7.953 -1.824 15.828 1.00 91.44 102 TRP A CA 1
ATOM 767 C C . TRP A 1 102 ? -7.059 -2.759 15.017 1.00 91.44 102 TRP A C 1
ATOM 769 O O . TRP A 1 102 ? -5.840 -2.597 14.972 1.00 91.44 102 TRP A O 1
ATOM 779 N N . THR A 1 103 ? -7.658 -3.742 14.354 1.00 95.31 103 THR A N 1
ATOM 780 C CA . THR A 1 103 ? -6.938 -4.590 13.403 1.00 95.31 103 THR A CA 1
ATOM 781 C C . THR A 1 103 ? -6.913 -3.956 12.015 1.00 95.31 103 THR A C 1
ATOM 783 O O . THR A 1 103 ? -6.062 -4.303 11.204 1.00 95.31 103 THR A O 1
ATOM 786 N N . ARG A 1 104 ? -7.807 -3.002 11.725 1.00 95.69 104 ARG A N 1
ATOM 787 C CA . ARG A 1 104 ? -7.840 -2.238 10.474 1.00 95.69 104 ARG A CA 1
ATOM 788 C C . ARG A 1 104 ? -8.057 -0.753 10.746 1.00 95.69 104 ARG A C 1
ATOM 790 O O . ARG A 1 104 ? -9.007 -0.381 11.432 1.00 95.69 104 ARG A O 1
ATOM 797 N N . ILE A 1 105 ? -7.211 0.084 10.155 1.00 96.06 105 ILE A N 1
ATOM 798 C CA . ILE A 1 105 ? -7.331 1.544 10.173 1.00 96.06 105 ILE A CA 1
ATOM 799 C C . ILE A 1 105 ? -7.459 2.025 8.730 1.00 96.06 105 ILE A C 1
ATOM 801 O O . ILE A 1 105 ? -6.549 1.831 7.932 1.00 96.06 105 ILE A O 1
ATOM 805 N N . GLN A 1 106 ? -8.587 2.642 8.400 1.00 95.69 106 GLN A N 1
ATOM 806 C CA . GLN A 1 106 ? -8.896 3.182 7.083 1.00 95.69 106 GLN A CA 1
ATOM 807 C C . GLN A 1 106 ? -9.242 4.664 7.221 1.00 95.69 106 GLN A C 1
ATOM 809 O O . GLN A 1 106 ? -10.298 5.012 7.744 1.00 95.69 106 GLN A O 1
ATOM 814 N N . LEU A 1 107 ? -8.353 5.546 6.780 1.00 94.75 107 LEU A N 1
ATOM 815 C CA . LEU A 1 107 ? -8.513 6.992 6.932 1.00 94.75 107 LEU A CA 1
ATOM 816 C C . LEU A 1 107 ? -8.391 7.695 5.587 1.00 94.75 107 LEU A C 1
ATOM 818 O O . LEU A 1 107 ? -7.681 7.232 4.700 1.00 94.75 107 LEU A O 1
ATOM 822 N N . ASP A 1 108 ? -9.051 8.838 5.451 1.00 92.12 108 ASP A N 1
ATOM 823 C CA . ASP A 1 108 ? -8.867 9.690 4.283 1.00 92.12 108 ASP A CA 1
ATOM 824 C C . ASP A 1 108 ? -7.565 10.493 4.402 1.00 92.12 108 ASP A C 1
ATOM 826 O O . ASP A 1 108 ? -7.149 10.876 5.500 1.00 92.12 108 ASP A O 1
ATOM 830 N N . THR A 1 109 ? -6.943 10.812 3.265 1.00 89.75 109 THR A N 1
ATOM 831 C CA . THR A 1 109 ? -5.718 11.629 3.199 1.00 89.75 109 THR A CA 1
ATOM 832 C C . THR A 1 109 ? -5.846 12.968 3.928 1.00 89.75 109 THR A C 1
ATOM 834 O O . THR A 1 109 ? -4.870 13.439 4.501 1.00 89.75 109 THR A O 1
ATOM 837 N N . SER A 1 110 ? -7.040 13.570 3.959 1.00 89.81 110 SER A N 1
ATOM 838 C CA . SER A 1 110 ? -7.317 14.834 4.662 1.00 89.81 110 SER A CA 1
ATOM 839 C C . SER A 1 110 ? -7.271 14.729 6.191 1.00 89.81 110 SER A C 1
ATOM 841 O O . SER A 1 110 ? -7.169 15.745 6.873 1.00 89.81 110 SER A O 1
ATOM 843 N N . MET A 1 111 ? -7.352 13.518 6.747 1.00 92.31 111 MET A N 1
ATOM 844 C CA . MET A 1 111 ? -7.244 13.269 8.190 1.00 92.31 111 MET A CA 1
ATOM 845 C C . MET A 1 111 ? -5.816 12.896 8.597 1.00 92.31 111 MET A C 1
ATOM 847 O O . MET A 1 111 ? -5.514 12.778 9.786 1.00 92.31 111 MET A O 1
ATOM 851 N N . MET A 1 112 ? -4.926 12.688 7.625 1.00 93.31 112 MET A N 1
ATOM 852 C CA . MET A 1 112 ? -3.587 12.168 7.856 1.00 93.31 112 MET A CA 1
ATOM 853 C C . MET A 1 112 ? -2.617 13.282 8.247 1.00 93.31 112 MET A C 1
ATOM 855 O O . MET A 1 112 ? -1.734 13.650 7.486 1.00 93.31 112 MET A O 1
ATOM 859 N N . THR A 1 113 ? -2.777 13.826 9.451 1.00 93.00 113 THR A N 1
ATOM 860 C CA . THR A 1 113 ? -1.778 14.726 10.046 1.00 93.00 113 THR A CA 1
ATOM 861 C C . THR A 1 113 ? -0.599 13.929 10.608 1.00 93.00 113 THR A C 1
ATOM 863 O O . THR A 1 113 ? -0.747 12.749 10.938 1.00 93.00 113 THR A O 1
ATOM 866 N N . LYS A 1 114 ? 0.550 14.581 10.833 1.00 93.31 114 LYS A N 1
ATOM 867 C CA . LYS A 1 114 ? 1.684 13.967 11.545 1.00 93.31 114 LYS A CA 1
ATOM 868 C C . LYS A 1 114 ? 1.264 13.276 12.853 1.00 93.31 114 LYS A C 1
ATOM 870 O O . LYS A 1 114 ? 1.633 12.136 13.097 1.00 93.31 114 LYS A O 1
ATOM 875 N N . GLY A 1 115 ? 0.435 13.929 13.673 1.00 95.81 115 GLY A N 1
ATOM 876 C CA . GLY A 1 115 ? -0.006 13.360 14.952 1.00 95.81 115 GLY A CA 1
ATOM 877 C C . GLY A 1 115 ? -0.856 12.092 14.800 1.00 95.81 115 GLY A C 1
ATOM 878 O O . GLY A 1 115 ? -0.786 11.199 15.646 1.00 95.81 115 GLY A O 1
ATOM 879 N N . VAL A 1 116 ? -1.635 11.993 13.718 1.00 95.75 116 VAL A N 1
ATOM 880 C CA . VAL A 1 116 ? -2.402 10.787 13.369 1.00 95.75 116 VAL A CA 1
ATOM 881 C C . VAL A 1 116 ? -1.461 9.676 12.908 1.00 95.75 116 VAL A C 1
ATOM 883 O O . VAL A 1 116 ? -1.584 8.552 13.390 1.00 95.75 116 VAL A O 1
ATOM 886 N N . ALA A 1 117 ? -0.473 9.985 12.066 1.00 95.62 117 ALA A N 1
ATOM 887 C CA . ALA A 1 117 ? 0.553 9.025 11.661 1.00 95.62 117 ALA A CA 1
ATOM 888 C C . ALA A 1 117 ? 1.348 8.488 12.872 1.00 95.62 117 ALA A C 1
ATOM 890 O O . ALA A 1 117 ? 1.477 7.274 13.032 1.00 95.62 117 ALA A O 1
ATOM 891 N N . ASP A 1 118 ? 1.774 9.364 13.790 1.00 96.00 118 ASP A N 1
ATOM 892 C CA . ASP A 1 118 ? 2.427 8.997 15.056 1.00 96.00 118 ASP A CA 1
ATOM 893 C C . ASP A 1 118 ? 1.528 8.107 15.940 1.00 96.00 118 ASP A C 1
ATOM 895 O O . ASP A 1 118 ? 2.004 7.224 16.661 1.00 96.00 118 ASP A O 1
ATOM 899 N N . ALA A 1 119 ? 0.210 8.330 15.926 1.00 96.25 119 ALA A N 1
ATOM 900 C CA . ALA A 1 119 ? -0.739 7.481 16.641 1.00 96.25 119 ALA A CA 1
ATOM 901 C C . ALA A 1 119 ? -0.835 6.081 16.018 1.00 96.25 119 ALA A C 1
ATOM 903 O O . ALA A 1 119 ? -0.813 5.102 16.760 1.00 96.25 119 ALA A O 1
ATOM 904 N N . ILE A 1 120 ? -0.872 5.973 14.684 1.00 96.56 120 ILE A N 1
ATOM 905 C CA . ILE A 1 120 ? -0.881 4.681 13.976 1.00 96.56 120 ILE A CA 1
ATOM 906 C C . ILE A 1 120 ? 0.413 3.909 14.261 1.00 96.56 120 ILE A C 1
ATOM 908 O O . ILE A 1 120 ? 0.359 2.720 14.567 1.00 96.56 120 ILE A O 1
ATOM 912 N N . VAL A 1 121 ? 1.570 4.580 14.242 1.00 95.81 121 VAL A N 1
ATOM 913 C CA . VAL A 1 121 ? 2.859 3.967 14.606 1.00 95.81 121 VAL A CA 1
ATOM 914 C C . VAL A 1 121 ? 2.831 3.440 16.044 1.00 95.81 121 VAL A C 1
ATOM 916 O O . VAL A 1 121 ? 3.224 2.301 16.291 1.00 95.81 121 VAL A O 1
ATOM 919 N N . ARG A 1 122 ? 2.322 4.212 17.011 1.00 95.25 122 ARG A N 1
ATOM 920 C CA . ARG A 1 122 ? 2.188 3.727 18.398 1.00 95.25 122 ARG A CA 1
ATOM 921 C C . ARG A 1 122 ? 1.249 2.528 18.499 1.00 95.25 122 ARG A C 1
ATOM 923 O O . ARG A 1 122 ? 1.591 1.555 19.164 1.00 95.25 122 ARG A O 1
ATOM 930 N N . HIS A 1 123 ? 0.117 2.577 17.803 1.00 94.94 123 HIS A N 1
ATOM 931 C CA . HIS A 1 123 ? -0.860 1.490 17.764 1.00 94.94 123 HIS A CA 1
ATOM 932 C C . HIS A 1 123 ? -0.281 0.204 17.157 1.00 94.94 123 HIS A C 1
ATOM 934 O O . HIS A 1 123 ? -0.521 -0.895 17.657 1.00 94.94 123 HIS A O 1
ATOM 940 N N . SER A 1 124 ? 0.558 0.336 16.127 1.00 94.06 124 SER A N 1
ATOM 941 C CA . SER A 1 124 ? 1.198 -0.793 15.443 1.00 94.06 124 SER A CA 1
ATOM 942 C C . SER A 1 124 ? 2.064 -1.665 16.362 1.00 94.06 124 SER A C 1
ATOM 944 O O . SER A 1 124 ? 2.153 -2.873 16.150 1.00 94.06 124 SER A O 1
ATOM 946 N N . ALA A 1 125 ? 2.602 -1.101 17.451 1.00 90.38 125 ALA A N 1
ATOM 947 C CA . ALA A 1 125 ? 3.366 -1.844 18.455 1.00 90.38 125 ALA A CA 1
ATOM 948 C C . ALA A 1 125 ? 2.535 -2.910 19.203 1.00 90.38 125 ALA A C 1
ATOM 950 O O . ALA A 1 125 ? 3.096 -3.808 19.827 1.00 90.38 125 ALA A O 1
ATOM 951 N N . GLY A 1 126 ? 1.201 -2.841 19.136 1.00 86.12 126 GLY A N 1
ATOM 952 C CA . GLY A 1 126 ? 0.295 -3.802 19.765 1.00 86.12 126 GLY A CA 1
ATOM 953 C C . GLY A 1 126 ? 0.160 -5.148 19.039 1.00 86.12 126 GLY A C 1
ATOM 954 O O . GLY A 1 126 ? -0.663 -5.961 19.458 1.00 86.12 126 GLY A O 1
ATOM 955 N N . ASN A 1 127 ? 0.904 -5.398 17.952 1.00 85.81 127 ASN A N 1
ATOM 956 C CA . ASN A 1 127 ? 0.974 -6.674 17.214 1.00 85.81 127 ASN A CA 1
ATOM 957 C C . ASN A 1 127 ? -0.347 -7.235 16.644 1.00 85.81 127 ASN A C 1
ATOM 959 O O . ASN A 1 127 ? -0.397 -8.396 16.237 1.00 85.81 127 ASN A O 1
ATOM 963 N N . HIS A 1 128 ? -1.418 -6.447 16.582 1.00 92.94 128 HIS A N 1
ATOM 964 C CA . HIS A 1 128 ? -2.729 -6.884 16.082 1.00 92.94 128 HIS A CA 1
ATOM 965 C C . HIS A 1 128 ? -3.188 -6.128 14.829 1.00 92.94 128 HIS A C 1
ATOM 967 O O . HIS A 1 128 ? -4.233 -6.458 14.275 1.00 92.94 128 HIS A O 1
ATOM 973 N N . LEU A 1 129 ? -2.414 -5.141 14.373 1.00 96.31 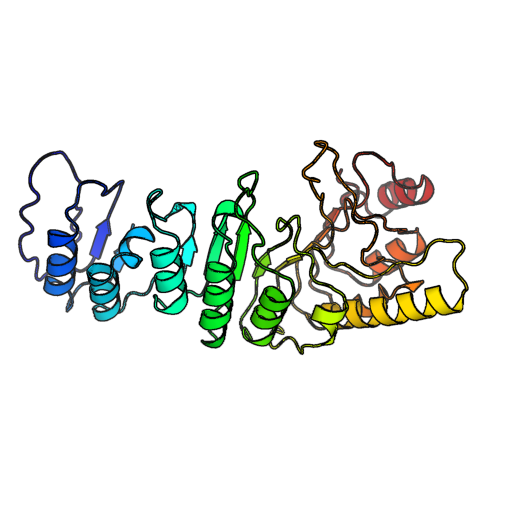129 LEU A N 1
ATOM 974 C CA . LEU A 1 129 ? -2.711 -4.378 13.167 1.00 96.31 129 LEU A CA 1
ATOM 975 C C . LEU A 1 129 ? -2.506 -5.255 11.921 1.00 96.31 129 LEU A C 1
ATOM 977 O O . LEU A 1 129 ? -1.402 -5.722 11.646 1.00 96.31 129 LEU A O 1
ATOM 981 N N . GLU A 1 130 ? -3.588 -5.485 11.182 1.00 97.38 130 GLU A N 1
ATOM 982 C CA . GLU A 1 130 ? -3.639 -6.289 9.957 1.00 97.38 130 GLU A CA 1
ATOM 983 C C . GLU A 1 130 ? -3.776 -5.430 8.695 1.00 97.38 130 GLU A C 1
ATOM 985 O O . GLU A 1 130 ? -3.353 -5.854 7.620 1.00 97.38 130 GLU A O 1
ATOM 990 N N . ALA A 1 131 ? -4.342 -4.227 8.797 1.00 97.81 131 ALA A N 1
ATOM 991 C CA . ALA A 1 131 ? -4.528 -3.351 7.648 1.00 97.81 131 ALA A CA 1
ATOM 992 C C . ALA A 1 131 ? -4.396 -1.864 8.002 1.00 97.81 131 ALA A C 1
ATOM 994 O O . ALA A 1 131 ? -5.004 -1.390 8.963 1.00 97.81 131 ALA A O 1
ATOM 995 N N . VAL A 1 132 ? -3.658 -1.124 7.175 1.00 97.19 132 VAL A N 1
ATOM 996 C CA . VAL A 1 132 ? -3.674 0.344 7.151 1.00 97.19 132 VAL A CA 1
ATOM 997 C C . VAL A 1 132 ? -3.971 0.793 5.730 1.00 97.19 132 VAL A C 1
ATOM 999 O O . VAL A 1 132 ? -3.290 0.391 4.788 1.00 97.19 132 VAL A O 1
ATOM 1002 N N . GLU A 1 133 ? -4.998 1.616 5.578 1.00 96.56 133 GLU A N 1
ATOM 1003 C CA . GLU A 1 133 ? -5.458 2.121 4.293 1.00 96.56 133 GLU A CA 1
ATOM 1004 C C . GLU A 1 133 ? -5.646 3.629 4.360 1.00 96.56 133 GLU A C 1
ATOM 1006 O O . GLU A 1 133 ? -6.430 4.138 5.160 1.00 96.56 133 GLU A O 1
ATOM 1011 N N . ILE A 1 134 ? -4.940 4.344 3.496 1.00 93.75 134 ILE A N 1
ATOM 1012 C CA . ILE A 1 134 ? -5.028 5.791 3.371 1.00 93.75 134 ILE A CA 1
ATOM 1013 C C . ILE A 1 134 ? -5.686 6.087 2.032 1.00 93.75 134 ILE A C 1
ATOM 1015 O O . ILE A 1 134 ? -5.070 5.980 0.970 1.00 93.75 134 ILE A O 1
ATOM 1019 N N . LEU A 1 135 ? -6.975 6.401 2.086 1.00 89.69 135 LEU A N 1
ATOM 1020 C CA . LEU A 1 135 ? -7.811 6.599 0.914 1.00 89.69 135 LEU A CA 1
ATOM 1021 C C . LEU A 1 135 ? -7.749 8.047 0.435 1.00 89.69 135 LEU A C 1
ATOM 1023 O O . LEU A 1 135 ? -7.766 8.987 1.228 1.00 89.69 135 LEU A O 1
ATOM 1027 N N . HIS A 1 136 ? -7.743 8.248 -0.879 1.00 82.00 136 HIS A N 1
ATOM 1028 C CA . HIS A 1 136 ? -7.876 9.587 -1.432 1.00 82.00 136 HIS A CA 1
ATOM 1029 C C . HIS A 1 136 ? -9.325 10.047 -1.449 1.00 82.00 136 HIS A C 1
ATOM 1031 O O . HIS A 1 136 ? -10.162 9.494 -2.162 1.00 82.00 136 HIS A O 1
ATOM 1037 N N . ARG A 1 137 ? -9.589 11.139 -0.733 1.00 71.31 137 ARG A N 1
ATOM 1038 C CA . ARG A 1 137 ? -10.818 11.929 -0.872 1.00 71.31 137 ARG A CA 1
ATOM 1039 C C . ARG A 1 137 ? -10.503 13.414 -1.035 1.00 71.31 137 ARG A C 1
ATOM 1041 O O . ARG A 1 137 ? -11.007 14.258 -0.301 1.00 71.31 137 ARG A O 1
ATOM 1048 N N . GLY A 1 138 ? -9.680 13.736 -2.033 1.00 66.06 138 GLY A N 1
ATOM 1049 C CA . GLY A 1 138 ? -9.437 15.112 -2.467 1.00 66.06 138 GLY A CA 1
ATOM 1050 C C . GLY A 1 138 ? -8.119 15.716 -1.983 1.00 66.06 138 GLY A C 1
ATOM 1051 O O . GLY A 1 138 ? -7.228 15.023 -1.491 1.00 66.06 138 GLY A O 1
ATOM 1052 N N . ARG A 1 139 ? -7.972 17.031 -2.199 1.00 66.06 139 ARG A N 1
ATOM 1053 C CA . ARG A 1 139 ? -6.771 17.785 -1.813 1.00 66.06 139 ARG A CA 1
ATOM 1054 C C . ARG A 1 139 ? -6.631 17.815 -0.295 1.00 66.06 139 ARG A C 1
ATOM 1056 O O . ARG A 1 139 ? -7.565 18.195 0.404 1.00 66.06 139 ARG A O 1
ATOM 1063 N N . SER A 1 140 ? -5.452 17.436 0.183 1.00 61.81 140 SER A N 1
ATOM 1064 C CA . SER A 1 140 ? -5.038 17.695 1.554 1.00 61.81 140 SER A CA 1
ATOM 1065 C C . SER A 1 140 ? -4.364 19.063 1.587 1.00 61.81 140 SER A C 1
ATOM 1067 O O . SER A 1 140 ? -3.292 19.230 1.016 1.00 61.81 140 SER A O 1
ATOM 1069 N N . ASP A 1 141 ? -4.997 20.043 2.225 1.00 70.25 141 ASP A N 1
ATOM 1070 C CA . ASP A 1 141 ? -4.336 21.309 2.574 1.00 70.25 141 ASP A CA 1
ATOM 1071 C C . ASP A 1 141 ? -3.614 21.194 3.938 1.00 70.25 141 ASP A C 1
ATOM 1073 O O . ASP A 1 141 ? -3.001 22.146 4.425 1.00 70.25 141 ASP A O 1
ATOM 1077 N N . SER A 1 142 ? -3.690 20.028 4.594 1.00 62.50 142 SER A N 1
ATOM 1078 C CA . SER A 1 142 ? -3.293 19.828 5.986 1.00 62.50 142 SER A CA 1
ATOM 1079 C C . SER A 1 142 ? -1.848 19.344 6.134 1.00 62.50 142 SER A C 1
ATOM 1081 O O . SER A 1 142 ? -1.621 18.251 6.640 1.00 62.50 142 SER A O 1
ATOM 1083 N N . GLY A 1 143 ? -0.880 20.181 5.748 1.00 70.44 143 GLY A N 1
ATOM 1084 C CA . GLY A 1 143 ? 0.540 20.023 6.101 1.00 70.44 143 GLY A CA 1
ATOM 1085 C C . GLY A 1 143 ? 1.194 18.679 5.719 1.00 70.44 143 GLY A C 1
ATOM 1086 O O . GLY A 1 143 ? 0.610 17.884 4.986 1.00 70.44 143 GLY A O 1
ATOM 1087 N N . PRO A 1 144 ? 2.432 18.420 6.189 1.00 73.94 144 PRO A N 1
ATOM 1088 C CA . PRO A 1 144 ? 3.092 17.137 5.967 1.00 73.94 144 PRO A CA 1
ATOM 1089 C C . PRO A 1 144 ? 2.340 16.042 6.731 1.00 73.94 144 PRO A C 1
ATOM 1091 O O . PRO A 1 144 ? 2.120 16.155 7.945 1.00 73.94 144 PRO A O 1
ATOM 1094 N N . GLY A 1 145 ? 1.910 15.016 6.003 1.00 84.81 145 GLY A N 1
ATOM 1095 C CA . GLY A 1 145 ? 1.088 13.944 6.535 1.00 84.81 145 GLY A CA 1
ATOM 1096 C C . GLY A 1 145 ? 1.923 12.777 7.044 1.00 84.81 145 GLY A C 1
ATOM 1097 O O . GLY A 1 145 ? 2.832 12.936 7.864 1.00 84.81 145 GLY A O 1
ATOM 1098 N N . MET A 1 146 ? 1.587 11.571 6.588 1.00 90.56 146 MET A N 1
ATOM 1099 C CA . MET A 1 146 ? 2.361 10.373 6.891 1.00 90.56 146 MET A CA 1
ATOM 1100 C C . MET A 1 146 ? 3.632 10.334 6.035 1.00 90.56 146 MET A C 1
ATOM 1102 O O . MET A 1 146 ? 3.598 9.961 4.873 1.00 90.56 146 MET A O 1
ATOM 1106 N N . GLN A 1 147 ? 4.763 10.655 6.654 1.00 90.62 147 GLN A N 1
ATOM 1107 C CA . GLN A 1 147 ? 6.092 10.604 6.029 1.00 90.62 147 GLN A CA 1
ATOM 1108 C C . GLN A 1 147 ? 6.658 9.175 5.907 1.00 90.62 147 GLN A C 1
ATOM 1110 O O . GLN A 1 147 ? 6.215 8.270 6.620 1.00 90.62 147 GLN A O 1
ATOM 1115 N N . GLY A 1 148 ? 7.698 8.991 5.081 1.00 89.56 148 GLY A N 1
ATOM 1116 C CA . GLY A 1 148 ? 8.359 7.696 4.841 1.00 89.56 148 GLY A CA 1
ATOM 1117 C C . GLY A 1 148 ? 8.778 6.943 6.114 1.00 89.56 148 GLY A C 1
ATOM 1118 O O . GLY A 1 148 ? 8.515 5.745 6.227 1.00 89.56 148 GLY A O 1
ATOM 1119 N N . TYR A 1 149 ? 9.305 7.643 7.129 1.00 91.50 149 TYR A N 1
ATOM 1120 C CA . TYR A 1 149 ? 9.679 7.014 8.405 1.00 91.50 149 TYR A CA 1
ATOM 1121 C C . TYR A 1 149 ? 8.475 6.436 9.171 1.00 91.50 149 TYR A C 1
ATOM 1123 O O . TYR A 1 149 ? 8.606 5.422 9.847 1.00 91.50 149 TYR A O 1
ATOM 1131 N N . HIS A 1 150 ? 7.279 7.030 9.065 1.00 94.62 150 HIS A N 1
ATOM 1132 C CA . HIS A 1 150 ? 6.088 6.457 9.703 1.00 94.62 150 HIS A CA 1
ATOM 1133 C C . HIS A 1 150 ? 5.687 5.152 9.013 1.00 94.62 150 HIS A C 1
ATOM 1135 O O . HIS A 1 150 ? 5.352 4.179 9.684 1.00 94.62 150 HIS A O 1
ATOM 1141 N N . MET A 1 151 ? 5.733 5.121 7.675 1.00 93.81 151 MET A N 1
ATOM 1142 C CA . MET A 1 151 ? 5.433 3.915 6.897 1.00 93.81 151 MET A CA 1
ATOM 1143 C C . MET A 1 151 ? 6.405 2.791 7.250 1.00 93.81 151 MET A C 1
ATOM 1145 O O . MET A 1 151 ? 5.991 1.661 7.507 1.00 93.81 151 MET A O 1
ATOM 1149 N N . GLN A 1 152 ? 7.693 3.127 7.323 1.00 92.56 152 GLN A N 1
ATOM 1150 C CA . GLN A 1 152 ? 8.747 2.223 7.757 1.00 92.56 152 GLN A CA 1
ATOM 1151 C C . GLN A 1 152 ? 8.464 1.664 9.157 1.00 92.56 152 GLN A C 1
ATOM 1153 O O . GLN A 1 152 ? 8.484 0.449 9.340 1.00 92.56 152 GLN A O 1
ATOM 1158 N N . GLU A 1 153 ? 8.173 2.522 10.135 1.00 94.62 153 GLU A N 1
ATOM 1159 C CA . GLU A 1 153 ? 7.887 2.091 11.504 1.00 94.62 153 GLU A CA 1
ATOM 1160 C C . GLU A 1 153 ? 6.648 1.184 11.580 1.00 94.62 153 GLU A C 1
ATOM 1162 O O . GLU A 1 153 ? 6.657 0.195 12.312 1.00 94.62 153 GLU A O 1
ATOM 1167 N N . ILE A 1 154 ? 5.607 1.446 10.784 1.00 95.50 154 ILE A N 1
ATOM 1168 C CA . ILE A 1 154 ? 4.429 0.569 10.702 1.00 95.50 154 ILE A CA 1
ATOM 1169 C C . ILE A 1 154 ? 4.819 -0.815 10.163 1.00 95.50 154 ILE A C 1
ATOM 1171 O O . ILE A 1 154 ? 4.454 -1.828 10.765 1.00 95.50 154 ILE A O 1
ATOM 1175 N N . LEU A 1 155 ? 5.581 -0.876 9.066 1.00 95.00 155 LEU A N 1
ATOM 1176 C CA . LEU A 1 155 ? 6.062 -2.131 8.466 1.00 95.00 155 LEU A CA 1
ATOM 1177 C C . LEU A 1 155 ? 7.007 -2.898 9.406 1.00 95.00 155 LEU A C 1
ATOM 1179 O O . LEU A 1 155 ? 6.999 -4.133 9.437 1.00 95.00 155 LEU A O 1
ATOM 1183 N N . HIS A 1 156 ? 7.796 -2.170 10.195 1.00 94.75 156 HIS A N 1
ATOM 1184 C CA . HIS A 1 156 ? 8.707 -2.717 11.193 1.00 94.75 156 HIS A CA 1
ATOM 1185 C C . HIS A 1 156 ? 7.979 -3.307 12.405 1.00 94.75 156 HIS A C 1
ATOM 1187 O O . HIS A 1 156 ? 8.402 -4.325 12.938 1.00 94.75 156 HIS A O 1
ATOM 1193 N N . ARG A 1 157 ? 6.885 -2.687 12.856 1.00 95.25 157 ARG A N 1
ATOM 1194 C CA . ARG A 1 157 ? 6.210 -3.058 14.112 1.00 95.25 157 ARG A CA 1
ATOM 1195 C C . ARG A 1 157 ? 5.006 -3.975 13.939 1.00 95.25 157 ARG A C 1
ATOM 1197 O O . ARG A 1 157 ? 4.523 -4.509 14.929 1.00 95.25 157 ARG A O 1
ATOM 1204 N N . SER A 1 158 ? 4.520 -4.171 12.713 1.00 96.12 158 SER A N 1
ATOM 1205 C CA . SER A 1 158 ? 3.257 -4.877 12.451 1.00 96.12 158 SER A CA 1
ATOM 1206 C C . SER A 1 158 ? 3.475 -6.266 11.831 1.00 96.12 158 SER A C 1
ATOM 1208 O O . SER A 1 158 ? 3.266 -6.436 10.629 1.00 96.12 158 SER A O 1
ATOM 1210 N N . PRO A 1 159 ? 3.834 -7.312 12.602 1.00 96.06 159 PRO A N 1
ATOM 1211 C CA . PRO A 1 159 ? 4.105 -8.648 12.052 1.00 96.06 159 PRO A CA 1
ATOM 1212 C C . PRO A 1 159 ? 2.879 -9.315 11.409 1.00 96.06 159 PRO A C 1
ATOM 1214 O O . PRO A 1 159 ? 3.028 -10.263 10.642 1.00 96.06 159 PRO A O 1
ATOM 1217 N N . ARG A 1 160 ? 1.670 -8.838 11.732 1.00 96.56 160 ARG A N 1
ATOM 1218 C CA . ARG A 1 160 ? 0.393 -9.326 11.193 1.00 96.56 160 ARG A CA 1
ATOM 1219 C C . ARG A 1 160 ? -0.153 -8.495 10.033 1.00 96.56 160 ARG A C 1
ATOM 1221 O O . ARG A 1 160 ? -1.239 -8.804 9.547 1.00 96.56 160 ARG A O 1
ATOM 1228 N N . LEU A 1 161 ? 0.562 -7.458 9.597 1.00 97.69 161 LEU A N 1
ATOM 1229 C CA . LEU A 1 161 ? 0.094 -6.582 8.529 1.00 97.69 161 LEU A CA 1
ATOM 1230 C C . LEU A 1 161 ? -0.041 -7.374 7.226 1.00 97.69 161 LEU A C 1
ATOM 1232 O O . LEU A 1 161 ? 0.918 -7.999 6.767 1.00 97.69 161 LEU A O 1
ATOM 1236 N N . LYS A 1 162 ? -1.240 -7.341 6.648 1.00 98.12 162 LYS A N 1
ATOM 1237 C CA . LYS A 1 162 ? -1.608 -7.962 5.370 1.00 98.12 162 LYS A CA 1
ATOM 1238 C C . LYS A 1 162 ? -1.858 -6.923 4.289 1.00 98.12 162 LYS A C 1
ATOM 1240 O O . LYS A 1 162 ? -1.576 -7.174 3.123 1.00 98.12 162 LYS A O 1
ATOM 1245 N N . THR A 1 163 ? -2.383 -5.759 4.660 1.00 98.12 163 THR A N 1
ATOM 1246 C CA . THR A 1 163 ? -2.745 -4.699 3.716 1.00 98.12 163 THR A CA 1
ATOM 1247 C C . THR A 1 163 ? -2.102 -3.388 4.132 1.00 98.12 163 THR A C 1
ATOM 1249 O O . THR A 1 163 ? -2.291 -2.932 5.259 1.00 98.12 163 THR A O 1
ATOM 1252 N N . PHE A 1 164 ? -1.367 -2.766 3.218 1.00 96.94 164 PHE A N 1
ATOM 1253 C CA . PHE A 1 164 ? -0.777 -1.454 3.441 1.00 96.94 164 PHE A CA 1
ATOM 1254 C C . PHE A 1 164 ? -0.945 -0.586 2.192 1.00 96.94 164 PHE A C 1
ATOM 1256 O O . PHE A 1 164 ? -0.245 -0.786 1.199 1.00 96.94 164 PHE A O 1
ATOM 1263 N N . LEU A 1 165 ? -1.913 0.336 2.233 1.00 95.56 165 LEU A N 1
ATOM 1264 C CA . LEU A 1 165 ? -2.242 1.236 1.126 1.00 95.56 165 LEU A CA 1
ATOM 1265 C C . LEU A 1 165 ? -1.959 2.683 1.534 1.00 95.56 165 LEU A C 1
ATOM 1267 O O . LEU A 1 165 ? -2.621 3.209 2.426 1.00 95.56 165 LEU A O 1
ATOM 1271 N N . ALA A 1 166 ? -0.993 3.325 0.882 1.00 92.69 166 ALA A N 1
ATOM 1272 C CA . ALA A 1 166 ? -0.588 4.701 1.158 1.00 92.69 166 ALA A CA 1
ATOM 1273 C C . ALA A 1 166 ? -0.172 5.503 -0.096 1.00 92.69 166 ALA A C 1
ATOM 1275 O O . ALA A 1 166 ? 0.370 6.599 0.030 1.00 92.69 166 ALA A O 1
ATOM 1276 N N . HIS A 1 167 ? -0.437 5.011 -1.312 1.00 84.31 167 HIS A N 1
ATOM 1277 C CA . HIS A 1 167 ? 0.000 5.652 -2.566 1.00 84.31 167 HIS A CA 1
ATOM 1278 C C . HIS A 1 167 ? -0.501 7.081 -2.798 1.00 84.31 167 HIS A C 1
ATOM 1280 O O . HIS A 1 167 ? 0.081 7.837 -3.580 1.00 84.31 167 HIS A O 1
ATOM 1286 N N . TRP A 1 168 ? -1.590 7.465 -2.138 1.00 80.75 168 TRP A N 1
ATOM 1287 C CA . TRP A 1 168 ? -2.199 8.782 -2.282 1.00 80.75 168 TRP A CA 1
ATOM 1288 C C . TRP A 1 168 ? -1.530 9.884 -1.460 1.00 80.75 168 TRP A C 1
ATOM 1290 O O . TRP A 1 168 ? -1.961 11.036 -1.519 1.00 80.75 168 TRP A O 1
ATOM 1300 N N . LEU A 1 169 ? -0.482 9.563 -0.706 1.00 78.06 169 LEU A N 1
ATOM 1301 C CA . LEU A 1 169 ? 0.341 10.554 -0.027 1.00 78.06 169 LEU A CA 1
ATOM 1302 C C . LEU A 1 169 ? 1.238 11.231 -1.072 1.00 78.06 169 LEU A C 1
ATOM 1304 O O . LEU A 1 169 ? 2.273 10.719 -1.479 1.00 78.06 169 LEU A O 1
ATOM 1308 N N . VAL A 1 170 ? 0.746 12.349 -1.608 1.00 64.75 170 VAL A N 1
ATOM 1309 C CA . VAL A 1 170 ? 1.306 13.021 -2.792 1.00 64.75 170 VAL A CA 1
ATOM 1310 C C . VAL A 1 170 ? 2.716 13.568 -2.542 1.00 64.75 170 VAL A C 1
ATOM 1312 O O . VAL A 1 170 ? 3.547 13.488 -3.444 1.00 64.75 170 VAL A O 1
ATOM 1315 N N . ASP A 1 171 ? 2.983 14.087 -1.342 1.00 71.88 171 ASP A N 1
ATOM 1316 C CA . ASP A 1 171 ? 4.272 14.706 -0.986 1.00 71.88 171 ASP A CA 1
ATOM 1317 C C . ASP A 1 171 ? 5.210 13.780 -0.213 1.00 71.88 171 ASP A C 1
ATOM 1319 O O . ASP A 1 171 ? 6.404 14.055 -0.107 1.00 71.88 171 ASP A O 1
ATOM 1323 N N . ASP A 1 172 ? 4.677 12.682 0.317 1.00 74.31 172 ASP A N 1
ATOM 1324 C CA . ASP A 1 172 ? 5.408 11.764 1.175 1.00 74.31 172 ASP A CA 1
ATOM 1325 C C . ASP A 1 172 ? 5.620 10.441 0.431 1.00 74.31 172 ASP A C 1
ATOM 1327 O O . ASP A 1 172 ? 4.771 9.550 0.415 1.00 74.31 172 ASP A O 1
ATOM 1331 N N . VAL A 1 173 ? 6.780 10.328 -0.213 1.00 81.88 173 VAL A N 1
ATOM 1332 C CA . VAL A 1 173 ? 7.273 9.080 -0.806 1.00 81.88 173 VAL A CA 1
ATOM 1333 C C . VAL A 1 173 ? 8.102 8.316 0.221 1.00 81.88 173 VAL A C 1
ATOM 1335 O O . VAL A 1 173 ? 8.843 8.922 0.998 1.00 81.88 173 VAL A O 1
ATOM 1338 N N . ILE A 1 174 ? 8.010 6.984 0.220 1.00 87.25 174 ILE A N 1
ATOM 1339 C CA . ILE A 1 174 ? 8.974 6.167 0.961 1.00 87.25 174 ILE A CA 1
ATOM 1340 C C . ILE A 1 174 ? 10.256 6.095 0.129 1.00 87.25 174 ILE A C 1
ATOM 1342 O O . ILE A 1 174 ? 10.219 5.707 -1.041 1.00 87.25 174 ILE A O 1
ATOM 1346 N N . SER A 1 175 ? 11.381 6.526 0.693 1.00 91.88 175 SER A N 1
ATOM 1347 C CA . SER A 1 175 ? 12.665 6.455 -0.005 1.00 91.88 175 SER A CA 1
ATOM 1348 C C . SER A 1 175 ? 13.235 5.036 0.024 1.00 91.88 175 SER A C 1
ATOM 1350 O O . SER A 1 175 ? 12.898 4.216 0.884 1.00 91.88 175 SER A O 1
ATOM 1352 N N . ASP A 1 176 ? 14.157 4.752 -0.888 1.00 91.88 176 ASP A N 1
ATOM 1353 C CA . ASP A 1 176 ? 15.050 3.597 -0.812 1.00 91.88 176 ASP A CA 1
ATOM 1354 C C . ASP A 1 176 ? 15.711 3.472 0.570 1.00 91.88 176 ASP A C 1
ATOM 1356 O O . ASP A 1 176 ? 15.708 2.394 1.167 1.00 91.88 176 ASP A O 1
ATOM 1360 N N . ARG A 1 177 ? 16.204 4.581 1.134 1.00 93.25 177 ARG A N 1
ATOM 1361 C CA . ARG A 1 177 ? 16.816 4.603 2.466 1.00 93.25 177 ARG A CA 1
ATOM 1362 C C . ARG A 1 177 ? 15.845 4.153 3.555 1.00 93.25 177 ARG A C 1
ATOM 1364 O O . ARG A 1 177 ? 16.251 3.396 4.437 1.00 93.25 177 ARG A O 1
ATOM 1371 N N . ASP A 1 178 ? 14.588 4.583 3.510 1.00 90.75 178 ASP A N 1
ATOM 1372 C CA . ASP A 1 178 ? 13.575 4.180 4.494 1.00 90.75 178 ASP A CA 1
ATOM 1373 C C . ASP A 1 178 ? 13.328 2.664 4.439 1.00 90.75 178 ASP A C 1
ATOM 1375 O O . ASP A 1 178 ? 13.305 1.995 5.474 1.00 90.75 178 ASP A O 1
ATOM 1379 N N . ILE A 1 179 ? 13.227 2.093 3.231 1.00 91.38 179 ILE A N 1
ATOM 1380 C CA . ILE A 1 179 ? 13.025 0.648 3.033 1.00 91.38 179 ILE A CA 1
ATOM 1381 C C . ILE A 1 179 ? 14.234 -0.156 3.519 1.00 91.38 179 ILE A C 1
ATOM 1383 O O . ILE A 1 179 ? 14.067 -1.174 4.198 1.00 91.38 179 ILE A O 1
ATOM 1387 N N . LEU A 1 180 ? 15.443 0.282 3.164 1.00 93.12 180 LEU A N 1
ATOM 1388 C CA . LEU A 1 180 ? 16.676 -0.455 3.441 1.00 93.12 180 LEU A CA 1
ATOM 1389 C C . LEU A 1 180 ? 17.140 -0.332 4.899 1.00 93.12 180 LEU A C 1
ATOM 1391 O O . LEU A 1 180 ? 17.830 -1.224 5.387 1.00 93.12 180 LEU A O 1
ATOM 1395 N N . SER A 1 181 ? 16.754 0.732 5.608 1.00 91.81 181 SER A N 1
ATOM 1396 C CA . SER A 1 181 ? 17.194 0.988 6.990 1.00 91.81 181 SER A CA 1
ATOM 1397 C C . SER A 1 181 ? 16.385 0.276 8.077 1.00 91.81 181 SER A C 1
ATOM 1399 O O . SER A 1 181 ? 16.802 0.276 9.232 1.00 91.81 181 SER A O 1
ATOM 1401 N N . SER A 1 182 ? 15.258 -0.350 7.738 1.00 87.94 182 SER A N 1
ATOM 1402 C CA . SER A 1 182 ? 14.472 -1.170 8.671 1.00 87.94 182 SER A CA 1
ATOM 1403 C C . SER A 1 182 ? 14.423 -2.607 8.187 1.00 87.94 182 SER A C 1
ATOM 1405 O O . SER A 1 182 ? 14.608 -2.847 7.003 1.00 87.94 182 SER A O 1
ATOM 1407 N N . GLU A 1 183 ? 14.159 -3.564 9.071 1.00 92.56 183 GLU A N 1
ATOM 1408 C CA . GLU A 1 183 ? 13.668 -4.891 8.702 1.00 92.56 183 GLU A CA 1
ATOM 1409 C C . GLU A 1 183 ? 12.149 -4.925 8.858 1.00 92.56 183 GLU A C 1
ATOM 1411 O O . GLU A 1 183 ? 11.613 -4.580 9.912 1.00 92.56 183 GLU A O 1
ATOM 1416 N N . TRP A 1 184 ? 11.435 -5.348 7.815 1.00 92.31 184 TRP A N 1
ATOM 1417 C CA . TRP A 1 184 ? 9.983 -5.488 7.899 1.00 92.31 184 TRP A CA 1
ATOM 1418 C C . TRP A 1 184 ? 9.652 -6.713 8.753 1.00 92.31 184 TRP A C 1
ATOM 1420 O O . TRP A 1 184 ? 10.028 -7.832 8.401 1.00 92.31 184 TRP A O 1
ATOM 1430 N N . ALA A 1 185 ? 8.933 -6.521 9.861 1.00 90.94 185 ALA A N 1
ATOM 1431 C CA . ALA A 1 185 ? 8.502 -7.644 10.695 1.00 90.94 185 ALA A CA 1
ATOM 1432 C C . ALA A 1 185 ? 7.424 -8.486 10.007 1.00 90.94 185 ALA A C 1
ATOM 1434 O O . ALA A 1 185 ? 7.268 -9.672 10.304 1.00 90.94 185 ALA A O 1
ATOM 1435 N N . THR A 1 186 ? 6.669 -7.881 9.089 1.00 90.12 186 THR A N 1
ATOM 1436 C CA . THR A 1 186 ? 5.663 -8.599 8.314 1.00 90.12 186 THR A CA 1
ATOM 1437 C C . THR A 1 186 ? 6.300 -9.518 7.274 1.00 90.12 186 THR A C 1
ATOM 1439 O O . THR A 1 186 ? 7.207 -9.146 6.526 1.00 90.12 186 THR A O 1
ATOM 1442 N N . ARG A 1 187 ? 5.781 -10.745 7.227 1.00 92.81 187 ARG A N 1
ATOM 1443 C CA . ARG A 1 187 ? 5.954 -11.700 6.118 1.00 92.81 187 ARG A CA 1
ATOM 1444 C C . ARG A 1 187 ? 4.606 -12.110 5.526 1.00 92.81 187 ARG A C 1
ATOM 1446 O O . ARG A 1 187 ? 4.500 -13.122 4.833 1.00 92.81 187 ARG A O 1
ATOM 1453 N N . SER A 1 188 ? 3.559 -11.375 5.893 1.00 94.06 188 SER A N 1
ATOM 1454 C CA . SER A 1 188 ? 2.165 -11.678 5.589 1.00 94.06 188 SER A CA 1
ATOM 1455 C C . SER A 1 188 ? 1.517 -10.629 4.704 1.00 94.06 188 SER A C 1
ATOM 1457 O O . SER A 1 188 ? 0.300 -10.672 4.565 1.00 94.06 188 SER A O 1
ATOM 1459 N N . LEU A 1 189 ? 2.280 -9.686 4.140 1.00 98.00 189 LEU A N 1
ATOM 1460 C CA . LEU A 1 189 ? 1.709 -8.705 3.225 1.00 98.00 189 LEU A CA 1
ATOM 1461 C C . LEU A 1 189 ? 1.126 -9.413 2.002 1.00 98.00 189 LEU A C 1
ATOM 1463 O O . LEU A 1 189 ? 1.816 -10.147 1.302 1.00 98.00 189 LEU A O 1
ATOM 1467 N N . GLU A 1 190 ? -0.156 -9.158 1.776 1.00 98.44 190 GLU A N 1
ATOM 1468 C CA . GLU A 1 190 ? -0.952 -9.626 0.644 1.00 98.44 190 GLU A CA 1
ATOM 1469 C C . GLU A 1 190 ? -1.232 -8.475 -0.333 1.00 98.44 190 GLU A C 1
ATOM 1471 O O . GLU A 1 190 ? -1.314 -8.690 -1.541 1.00 98.44 190 GLU A O 1
ATOM 1476 N N . HIS A 1 191 ? -1.335 -7.245 0.176 1.00 98.31 191 HIS A N 1
ATOM 1477 C CA . HIS A 1 191 ? -1.589 -6.027 -0.590 1.00 98.31 191 HIS A CA 1
ATOM 1478 C C . HIS A 1 191 ? -0.604 -4.931 -0.187 1.00 98.31 191 HIS A C 1
ATOM 1480 O O . HIS A 1 191 ? -0.606 -4.491 0.967 1.00 98.31 191 HIS A O 1
ATOM 1486 N N . ILE A 1 192 ? 0.176 -4.455 -1.153 1.00 97.06 192 ILE A N 1
ATOM 1487 C CA . ILE A 1 192 ? 1.021 -3.271 -1.014 1.00 97.06 192 ILE A CA 1
ATOM 1488 C C . ILE A 1 192 ? 0.617 -2.274 -2.084 1.00 97.06 192 ILE A C 1
ATOM 1490 O O . ILE A 1 192 ? 0.506 -2.628 -3.257 1.00 97.06 192 ILE A O 1
ATOM 1494 N N . ASP A 1 193 ? 0.428 -1.031 -1.665 1.00 95.25 193 ASP A N 1
ATOM 1495 C CA . ASP A 1 193 ? 0.111 0.067 -2.559 1.00 95.25 193 ASP A CA 1
ATOM 1496 C C . ASP A 1 193 ? 0.805 1.348 -2.078 1.00 95.25 193 ASP A C 1
ATOM 1498 O O . ASP A 1 193 ? 0.311 2.041 -1.186 1.00 95.25 193 ASP A O 1
ATOM 1502 N N . LEU A 1 194 ? 2.018 1.593 -2.585 1.00 91.88 194 LEU A N 1
ATOM 1503 C CA . LEU A 1 194 ? 2.968 2.584 -2.066 1.00 91.88 194 LEU A CA 1
ATOM 1504 C C . LEU A 1 194 ? 3.802 3.214 -3.176 1.00 91.88 194 LEU A C 1
ATOM 1506 O O . LEU A 1 194 ? 4.327 2.516 -4.035 1.00 91.88 194 LEU A O 1
ATOM 1510 N N . LYS A 1 195 ? 4.070 4.516 -3.069 1.00 89.88 195 LYS A N 1
ATOM 1511 C CA . LYS A 1 195 ? 5.040 5.191 -3.937 1.00 89.88 195 LYS A CA 1
ATOM 1512 C C . LYS A 1 195 ? 6.442 5.093 -3.363 1.00 89.88 195 LYS A C 1
ATOM 1514 O O . LYS A 1 195 ? 6.720 5.688 -2.323 1.00 89.88 195 LYS A O 1
ATOM 1519 N N . ILE A 1 196 ? 7.320 4.388 -4.068 1.00 91.50 196 ILE A N 1
ATOM 1520 C CA . ILE A 1 196 ? 8.708 4.178 -3.647 1.00 91.50 196 ILE A CA 1
ATOM 1521 C C . ILE A 1 196 ? 9.641 5.043 -4.486 1.00 91.50 196 ILE A C 1
ATOM 1523 O O . ILE A 1 196 ? 9.822 4.777 -5.676 1.00 91.50 196 ILE A O 1
ATOM 1527 N N . ALA A 1 197 ? 10.248 6.052 -3.869 1.00 91.25 197 ALA A N 1
ATOM 1528 C CA . ALA A 1 197 ? 11.231 6.898 -4.525 1.00 91.25 197 ALA A CA 1
ATOM 1529 C C . ALA A 1 197 ? 12.619 6.264 -4.463 1.00 91.25 197 ALA A C 1
ATOM 1531 O O . ALA A 1 197 ? 13.162 6.029 -3.385 1.00 91.25 197 ALA A O 1
ATOM 1532 N N . VAL A 1 198 ? 13.200 6.012 -5.635 1.00 92.31 198 VAL A N 1
ATOM 1533 C CA . VAL A 1 198 ? 14.580 5.538 -5.762 1.00 92.31 198 VAL A CA 1
ATOM 1534 C C . VAL A 1 198 ? 15.309 6.424 -6.752 1.00 92.31 198 VAL A C 1
ATOM 1536 O O . VAL A 1 198 ? 14.785 6.727 -7.828 1.00 92.31 198 VAL A O 1
ATOM 1539 N N . PHE A 1 199 ? 16.520 6.840 -6.385 1.00 90.94 199 PHE A N 1
ATOM 1540 C CA . PHE A 1 199 ? 17.355 7.662 -7.246 1.00 90.94 199 PHE A CA 1
ATOM 1541 C C . PHE A 1 199 ? 17.619 6.957 -8.579 1.00 90.94 199 PHE A C 1
ATOM 1543 O O . PHE A 1 199 ? 18.101 5.818 -8.616 1.00 90.94 199 PHE A O 1
ATOM 1550 N N . ARG A 1 200 ? 17.352 7.670 -9.678 1.00 89.31 200 ARG A N 1
ATOM 1551 C CA . ARG A 1 200 ? 17.638 7.210 -11.036 1.00 89.31 200 ARG A CA 1
ATOM 1552 C C . ARG A 1 200 ? 18.570 8.180 -11.752 1.00 89.31 200 ARG A C 1
ATOM 1554 O O . ARG A 1 200 ? 18.183 9.326 -11.984 1.00 89.31 200 ARG A O 1
ATOM 1561 N N . PRO A 1 201 ? 19.779 7.738 -12.130 1.00 87.19 201 PRO A N 1
ATOM 1562 C CA . PRO A 1 201 ? 20.676 8.575 -12.901 1.00 87.19 201 PRO A CA 1
ATOM 1563 C C . PRO A 1 201 ? 20.100 8.885 -14.284 1.00 87.19 201 PRO A C 1
ATOM 1565 O O . PRO A 1 201 ? 19.423 8.061 -14.900 1.00 87.19 201 PRO A O 1
ATOM 1568 N N . PHE A 1 202 ? 20.405 10.082 -14.784 1.00 88.81 202 PHE A N 1
ATOM 1569 C CA . PHE A 1 202 ? 20.146 10.452 -16.174 1.00 88.81 202 PHE A CA 1
ATOM 1570 C C . PHE A 1 202 ? 20.914 9.537 -17.134 1.00 88.81 202 PHE A C 1
ATOM 1572 O O . PHE A 1 202 ? 21.988 9.057 -16.793 1.00 88.81 202 PHE A O 1
ATOM 1579 N N . ASP A 1 203 ? 20.425 9.380 -18.367 1.00 86.81 203 ASP A N 1
ATOM 1580 C CA . ASP A 1 203 ? 21.051 8.512 -19.384 1.00 86.81 203 ASP A CA 1
ATOM 1581 C C . ASP A 1 203 ? 22.500 8.889 -19.740 1.00 86.81 203 ASP A C 1
ATOM 1583 O O . ASP A 1 203 ? 23.231 8.081 -20.303 1.00 86.81 203 ASP A O 1
ATOM 1587 N N . CYS A 1 204 ? 22.917 10.119 -19.439 1.00 89.25 204 CYS A N 1
ATOM 1588 C CA . CYS A 1 204 ? 24.281 10.599 -19.649 1.00 89.25 204 CYS A CA 1
ATOM 1589 C C . CYS A 1 204 ? 25.189 10.449 -18.417 1.00 89.25 204 CYS A C 1
ATOM 1591 O O . CYS A 1 204 ? 26.335 10.902 -18.454 1.00 89.25 204 CYS A O 1
ATOM 1593 N N . ALA A 1 205 ? 24.697 9.873 -17.317 1.00 92.75 205 ALA A N 1
ATOM 1594 C CA . ALA A 1 205 ? 25.506 9.681 -16.127 1.00 92.75 205 ALA A CA 1
ATOM 1595 C C . ALA A 1 205 ? 26.599 8.621 -16.370 1.00 92.75 205 ALA A C 1
ATOM 1597 O O . ALA A 1 205 ? 26.448 7.722 -17.201 1.00 92.75 205 ALA A O 1
ATOM 1598 N N . PRO A 1 206 ? 27.722 8.686 -15.638 1.00 95.44 206 PRO A N 1
ATOM 1599 C CA . PRO A 1 206 ? 28.746 7.653 -15.717 1.00 95.44 206 PRO A CA 1
ATOM 1600 C C . PRO A 1 206 ? 28.202 6.260 -15.360 1.00 95.44 206 PRO A C 1
ATOM 1602 O O . PRO A 1 206 ? 27.398 6.118 -14.440 1.00 95.44 206 PRO A O 1
ATOM 1605 N N . ILE A 1 207 ? 28.720 5.215 -16.016 1.00 93.38 207 ILE A N 1
ATOM 1606 C CA . ILE A 1 207 ? 28.281 3.814 -15.837 1.00 93.38 207 ILE A CA 1
ATOM 1607 C C . ILE A 1 207 ? 28.269 3.382 -14.360 1.00 93.38 207 ILE A C 1
ATOM 1609 O O . ILE A 1 207 ? 27.334 2.719 -13.921 1.00 93.38 207 ILE A O 1
ATOM 1613 N N . HIS A 1 208 ? 29.260 3.794 -13.563 1.00 94.94 208 HIS A N 1
ATOM 1614 C CA . HIS A 1 208 ? 29.326 3.430 -12.143 1.00 94.94 208 HIS A CA 1
ATOM 1615 C C . HIS A 1 208 ? 28.150 3.984 -11.317 1.00 94.94 208 HIS A C 1
ATOM 1617 O O . HIS A 1 208 ? 27.748 3.361 -10.338 1.00 94.94 208 HIS A O 1
ATOM 1623 N N . VAL A 1 209 ? 27.565 5.120 -11.717 1.00 92.88 209 VAL A N 1
ATOM 1624 C CA . VAL A 1 209 ? 26.377 5.691 -11.062 1.00 92.88 209 VAL A CA 1
ATOM 1625 C C . VAL A 1 209 ? 25.136 4.859 -11.390 1.00 92.88 209 VAL A C 1
ATOM 1627 O O . VAL A 1 209 ? 24.320 4.604 -10.506 1.00 92.88 209 VAL A O 1
ATOM 1630 N N . HIS A 1 210 ? 25.014 4.385 -12.635 1.00 92.56 210 HIS A N 1
ATOM 1631 C CA . HIS A 1 210 ? 23.956 3.448 -13.030 1.00 92.56 210 HIS A CA 1
ATOM 1632 C C . HIS A 1 210 ? 24.048 2.140 -12.248 1.00 92.56 210 HIS A C 1
ATOM 1634 O O . HIS A 1 210 ? 23.051 1.713 -11.674 1.00 92.56 210 HIS A O 1
ATOM 1640 N N . MET A 1 211 ? 25.245 1.553 -12.153 1.00 93.50 211 MET A N 1
ATOM 1641 C CA . MET A 1 211 ? 25.461 0.326 -11.379 1.00 93.50 211 MET A CA 1
ATOM 1642 C C . MET A 1 211 ? 25.060 0.502 -9.912 1.00 93.50 211 MET A C 1
ATOM 1644 O O . MET A 1 211 ? 24.325 -0.322 -9.381 1.00 93.50 211 MET A O 1
ATOM 1648 N N . HIS A 1 212 ? 25.455 1.612 -9.281 1.00 94.81 212 HIS A N 1
ATOM 1649 C CA . HIS A 1 212 ? 25.075 1.888 -7.897 1.00 94.81 212 HIS A CA 1
ATOM 1650 C C . HIS A 1 212 ? 23.555 2.036 -7.712 1.00 94.81 212 HIS A C 1
ATOM 1652 O O . HIS A 1 212 ? 22.991 1.498 -6.760 1.00 94.81 212 HIS A O 1
ATOM 1658 N N . SER A 1 213 ? 22.874 2.726 -8.635 1.00 95.12 213 SER A N 1
ATOM 1659 C CA . SER A 1 213 ? 21.408 2.818 -8.621 1.00 95.12 213 SER A CA 1
ATOM 1660 C C . SER A 1 213 ? 20.759 1.442 -8.782 1.00 95.12 213 SER A C 1
ATOM 1662 O O . SER A 1 213 ? 19.834 1.121 -8.038 1.00 95.12 213 SER A O 1
ATOM 1664 N N . TYR A 1 214 ? 21.257 0.600 -9.691 1.00 95.75 214 TYR A N 1
ATOM 1665 C CA . TYR A 1 214 ? 20.760 -0.767 -9.853 1.00 95.75 214 TYR A CA 1
ATOM 1666 C C . TYR A 1 214 ? 20.969 -1.600 -8.586 1.00 95.75 214 TYR A C 1
ATOM 1668 O O . TYR A 1 214 ? 20.037 -2.272 -8.160 1.00 95.75 214 TYR A O 1
ATOM 1676 N N . ASP A 1 215 ? 22.115 -1.499 -7.914 1.00 96.81 215 ASP A N 1
ATOM 1677 C CA . ASP A 1 215 ? 22.354 -2.214 -6.655 1.00 96.81 215 ASP A CA 1
ATOM 1678 C C . ASP A 1 215 ? 21.346 -1.829 -5.562 1.00 96.81 215 ASP A C 1
ATOM 1680 O O . ASP A 1 215 ? 20.875 -2.690 -4.812 1.00 96.81 215 ASP A O 1
ATOM 1684 N N . ILE A 1 216 ? 20.990 -0.546 -5.464 1.00 96.62 216 ILE A N 1
ATOM 1685 C CA . ILE A 1 216 ? 19.960 -0.062 -4.535 1.00 96.62 216 ILE A CA 1
ATOM 1686 C C . ILE A 1 216 ? 18.585 -0.612 -4.929 1.00 96.62 216 ILE A C 1
ATOM 1688 O O . ILE A 1 216 ? 17.878 -1.168 -4.087 1.00 96.62 216 ILE A O 1
ATOM 1692 N N . GLN A 1 217 ? 18.213 -0.503 -6.207 1.00 96.62 217 GLN A N 1
ATOM 1693 C CA . GLN A 1 217 ? 16.930 -0.997 -6.712 1.00 96.62 217 GLN A CA 1
ATOM 1694 C C . GLN A 1 217 ? 16.776 -2.503 -6.476 1.00 96.62 217 GLN A C 1
ATOM 1696 O O . GLN A 1 217 ? 15.752 -2.929 -5.942 1.00 96.62 217 GLN A O 1
ATOM 1701 N N . ARG A 1 218 ? 17.819 -3.297 -6.749 1.00 97.50 218 ARG A N 1
ATOM 1702 C CA . ARG A 1 218 ? 17.853 -4.737 -6.460 1.00 97.50 218 ARG A CA 1
ATOM 1703 C C . ARG A 1 218 ? 17.626 -5.021 -4.981 1.00 97.50 218 ARG A C 1
ATOM 1705 O O . ARG A 1 218 ? 16.876 -5.931 -4.647 1.00 97.50 218 ARG A O 1
ATOM 1712 N N . GLN A 1 219 ? 18.234 -4.254 -4.077 1.00 97.12 219 GLN A N 1
ATOM 1713 C CA . GLN A 1 219 ? 18.025 -4.437 -2.636 1.00 97.12 219 GLN A CA 1
ATOM 1714 C C . GLN A 1 219 ? 16.589 -4.108 -2.207 1.00 97.12 219 GLN A C 1
ATOM 1716 O O . GLN A 1 219 ? 16.004 -4.851 -1.414 1.00 97.12 219 GLN A O 1
ATOM 1721 N N . VAL A 1 220 ? 16.003 -3.037 -2.748 1.00 96.38 220 VAL A N 1
ATOM 1722 C CA . VAL A 1 220 ? 14.603 -2.674 -2.490 1.00 96.38 220 VAL A CA 1
ATOM 1723 C C . VAL A 1 220 ? 13.655 -3.750 -3.031 1.00 96.38 220 VAL A C 1
ATOM 1725 O O . VAL A 1 220 ? 12.786 -4.226 -2.300 1.00 96.38 220 VAL A O 1
ATOM 1728 N N . LEU A 1 221 ? 13.854 -4.204 -4.272 1.00 97.19 221 LEU A N 1
ATOM 1729 C CA . LEU A 1 221 ? 13.054 -5.268 -4.884 1.00 97.19 221 LEU A CA 1
ATOM 1730 C C . LEU A 1 221 ? 13.206 -6.588 -4.132 1.00 97.19 221 LEU A C 1
ATOM 1732 O O . LEU A 1 221 ? 12.205 -7.232 -3.842 1.00 97.19 221 LEU A O 1
ATOM 1736 N N . ARG A 1 222 ? 14.418 -6.948 -3.702 1.00 97.12 222 ARG A N 1
ATOM 1737 C CA . ARG A 1 222 ? 14.651 -8.117 -2.845 1.00 97.12 222 ARG A CA 1
ATOM 1738 C C . ARG A 1 222 ? 13.868 -8.032 -1.545 1.00 97.12 222 ARG A C 1
ATOM 1740 O O . ARG A 1 222 ? 13.333 -9.042 -1.093 1.00 97.12 222 ARG A O 1
ATOM 1747 N N . ARG A 1 223 ? 13.768 -6.845 -0.935 1.00 95.56 223 ARG A N 1
ATOM 1748 C CA . ARG A 1 223 ? 12.961 -6.666 0.276 1.00 95.56 223 ARG A CA 1
ATOM 1749 C C . ARG A 1 223 ? 11.477 -6.919 0.012 1.00 95.56 223 ARG A C 1
ATOM 1751 O O . ARG A 1 223 ? 10.833 -7.600 0.807 1.00 95.56 223 ARG A O 1
ATOM 1758 N N . ILE A 1 224 ? 10.950 -6.421 -1.104 1.00 96.56 224 ILE A N 1
ATOM 1759 C CA . ILE A 1 224 ? 9.566 -6.679 -1.524 1.00 96.56 224 ILE A CA 1
ATOM 1760 C C . ILE A 1 224 ? 9.372 -8.173 -1.839 1.00 96.56 224 ILE A C 1
ATOM 1762 O O . ILE A 1 224 ? 8.403 -8.774 -1.382 1.00 96.56 224 ILE A O 1
ATOM 1766 N N . GLY A 1 225 ? 10.331 -8.803 -2.523 1.00 97.06 225 GLY A N 1
ATOM 1767 C CA . GLY A 1 225 ? 10.333 -10.226 -2.881 1.00 97.06 225 GLY A CA 1
ATOM 1768 C C . GLY A 1 225 ? 10.279 -11.185 -1.684 1.00 97.06 225 GLY A C 1
ATOM 1769 O O . GLY A 1 225 ? 9.864 -12.334 -1.823 1.00 97.06 225 GLY A O 1
ATOM 1770 N N . GLN A 1 226 ? 10.620 -10.720 -0.476 1.00 96.50 226 GLN A N 1
ATOM 1771 C CA . GLN A 1 226 ? 10.459 -11.496 0.761 1.00 96.50 226 GLN A CA 1
ATOM 1772 C C . GLN A 1 226 ? 8.987 -11.673 1.179 1.00 96.50 226 GLN A C 1
ATOM 1774 O O . GLN A 1 226 ? 8.686 -12.562 1.982 1.00 96.50 226 GLN A O 1
ATOM 1779 N N . GLN A 1 227 ? 8.060 -10.876 0.637 1.00 97.38 227 GLN A N 1
ATOM 1780 C CA . GLN A 1 227 ? 6.626 -10.944 0.928 1.00 97.38 227 GLN A CA 1
ATOM 1781 C C . GLN A 1 227 ? 5.947 -12.010 0.061 1.00 97.38 227 GLN A C 1
ATOM 1783 O O . GLN A 1 227 ? 5.183 -11.716 -0.846 1.00 97.38 227 GLN A O 1
ATOM 1788 N N . LYS A 1 228 ? 6.222 -13.289 0.331 1.00 97.50 228 LYS A N 1
ATOM 1789 C CA . LYS A 1 228 ? 5.806 -14.412 -0.538 1.00 97.50 228 LYS A CA 1
ATOM 1790 C C . LYS A 1 228 ? 4.290 -14.572 -0.721 1.00 97.50 228 LYS A C 1
ATOM 1792 O O . LYS A 1 228 ? 3.865 -15.206 -1.679 1.00 97.50 228 LYS A O 1
ATOM 1797 N N . LYS A 1 229 ? 3.500 -13.993 0.188 1.00 98.25 229 LYS A N 1
ATOM 1798 C CA . LYS A 1 229 ? 2.030 -13.962 0.137 1.00 98.25 229 LYS A CA 1
ATOM 1799 C C . LYS A 1 229 ? 1.476 -12.766 -0.640 1.00 98.25 229 LYS A C 1
ATOM 1801 O O . LYS A 1 229 ? 0.271 -12.543 -0.628 1.00 98.25 229 LYS A O 1
ATOM 1806 N N . LEU A 1 230 ? 2.335 -11.959 -1.265 1.00 98.56 230 LEU A N 1
ATOM 1807 C CA . LEU A 1 230 ? 1.917 -10.744 -1.947 1.00 98.56 230 LEU A CA 1
ATOM 1808 C C . LEU A 1 230 ? 1.083 -11.095 -3.180 1.00 98.56 230 LEU A C 1
ATOM 1810 O O . LEU A 1 230 ? 1.564 -11.756 -4.097 1.00 98.56 230 LEU A O 1
ATOM 1814 N N . ARG A 1 231 ? -0.165 -10.625 -3.189 1.00 98.62 231 ARG A N 1
ATOM 1815 C CA . ARG A 1 231 ? -1.153 -10.848 -4.251 1.00 98.62 231 ARG A CA 1
ATOM 1816 C C . ARG A 1 231 ? -1.356 -9.621 -5.121 1.00 98.62 231 ARG A C 1
ATOM 1818 O O . ARG A 1 231 ? -1.659 -9.766 -6.300 1.00 98.62 231 ARG A O 1
ATOM 1825 N N . LYS A 1 232 ? -1.168 -8.424 -4.571 1.00 98.25 232 LYS A N 1
ATOM 1826 C CA . LYS A 1 232 ? -1.181 -7.183 -5.345 1.00 98.25 232 LYS A CA 1
ATOM 1827 C C . LYS A 1 232 ? -0.061 -6.265 -4.904 1.00 98.25 232 LYS A C 1
ATOM 1829 O O . LYS A 1 232 ? 0.094 -5.989 -3.711 1.00 98.25 232 LYS A O 1
ATOM 1834 N N . LEU A 1 233 ? 0.668 -5.779 -5.897 1.00 97.62 233 LEU A N 1
ATOM 1835 C CA . LEU A 1 233 ? 1.725 -4.799 -5.748 1.00 97.62 233 LEU A CA 1
ATOM 1836 C C . LEU A 1 233 ? 1.420 -3.610 -6.653 1.00 97.62 233 LEU A C 1
ATOM 1838 O O . LEU A 1 233 ? 1.488 -3.725 -7.874 1.00 97.62 233 LEU A O 1
ATOM 1842 N N . VAL A 1 234 ? 1.104 -2.475 -6.044 1.00 95.50 234 VAL A N 1
ATOM 1843 C CA . VAL A 1 234 ? 0.972 -1.189 -6.726 1.00 95.50 234 VAL A CA 1
ATOM 1844 C C . VAL A 1 234 ? 2.129 -0.317 -6.269 1.00 95.50 234 VAL A C 1
ATOM 1846 O O . VAL A 1 234 ? 2.261 0.002 -5.087 1.00 95.50 234 VAL A O 1
ATOM 1849 N N . ILE A 1 235 ? 3.012 0.005 -7.205 1.00 93.12 235 ILE A N 1
ATOM 1850 C CA . ILE A 1 235 ? 4.149 0.910 -6.976 1.00 93.12 235 ILE A CA 1
ATOM 1851 C C . ILE A 1 235 ? 4.131 2.110 -7.918 1.00 93.12 235 ILE A C 1
ATOM 1853 O O . ILE A 1 235 ? 4.902 3.052 -7.733 1.00 93.12 235 ILE A O 1
ATOM 1857 N N . GLY A 1 236 ? 3.239 2.066 -8.908 1.00 83.88 236 GLY A N 1
ATOM 1858 C CA . GLY A 1 236 ? 2.911 3.186 -9.762 1.00 83.88 236 GLY A CA 1
ATOM 1859 C C . GLY A 1 236 ? 1.889 4.131 -9.150 1.00 83.88 236 GLY A C 1
ATOM 1860 O O . GLY A 1 236 ? 1.181 3.801 -8.201 1.00 83.88 236 GLY A O 1
ATOM 1861 N N . GLY A 1 237 ? 1.824 5.347 -9.683 1.00 77.69 237 GLY A N 1
ATOM 1862 C CA . GLY A 1 237 ? 0.819 6.309 -9.261 1.00 77.69 237 GLY A CA 1
ATOM 1863 C C . GLY A 1 237 ? 1.094 7.732 -9.721 1.00 77.69 237 GLY A C 1
ATOM 1864 O O . GLY A 1 237 ? 2.225 8.216 -9.727 1.00 77.69 237 GLY A O 1
ATOM 1865 N N . MET A 1 238 ? 0.017 8.445 -10.039 1.00 68.75 238 MET A N 1
ATOM 1866 C CA . MET A 1 238 ? 0.072 9.866 -10.369 1.00 68.75 238 MET A CA 1
ATOM 1867 C C . MET A 1 238 ? 0.411 10.702 -9.135 1.00 68.75 238 MET A C 1
ATOM 1869 O O . MET A 1 238 ? -0.210 10.556 -8.079 1.00 68.75 238 MET A O 1
ATOM 1873 N N . THR A 1 239 ? 1.333 11.651 -9.265 1.00 63.53 239 THR A N 1
ATOM 1874 C CA . THR A 1 239 ? 1.534 12.706 -8.265 1.00 63.53 239 THR A CA 1
ATOM 1875 C C . THR A 1 239 ? 0.868 13.982 -8.771 1.00 63.53 239 THR A C 1
ATOM 1877 O O . THR A 1 239 ? 1.254 14.538 -9.796 1.00 63.53 239 THR A O 1
ATOM 1880 N N . ILE A 1 240 ? -0.173 14.463 -8.088 1.00 59.69 240 ILE A N 1
ATOM 1881 C CA . ILE A 1 240 ? -0.824 15.729 -8.450 1.00 59.69 240 ILE A CA 1
ATOM 1882 C C . ILE A 1 240 ? 0.001 16.863 -7.849 1.00 59.69 240 ILE A C 1
ATOM 1884 O O . ILE A 1 240 ? -0.140 17.185 -6.676 1.00 59.69 240 ILE A O 1
ATOM 1888 N N . GLY A 1 241 ? 0.859 17.500 -8.640 1.00 56.72 241 GLY A N 1
ATOM 1889 C CA . GLY A 1 241 ? 1.667 18.598 -8.115 1.00 56.72 241 GLY A CA 1
ATOM 1890 C C . GLY A 1 241 ? 0.815 19.837 -7.839 1.00 56.72 241 GLY A C 1
ATOM 1891 O O . GLY A 1 241 ? -0.009 20.255 -8.664 1.00 56.72 241 GLY A O 1
ATOM 1892 N N . TYR A 1 242 ? 1.053 20.445 -6.676 1.00 54.88 242 TYR A N 1
ATOM 1893 C CA . TYR A 1 242 ? 0.248 21.524 -6.093 1.00 54.88 242 TYR A CA 1
ATOM 1894 C C . TYR A 1 242 ? 0.031 22.720 -7.023 1.00 54.88 242 TYR A C 1
ATOM 1896 O O . TYR A 1 242 ? -1.062 23.291 -7.060 1.00 54.88 242 TYR A O 1
ATOM 1904 N N . PHE A 1 243 ? 1.036 23.071 -7.827 1.00 54.62 243 PHE A N 1
ATOM 1905 C CA . PHE A 1 243 ? 1.070 24.374 -8.485 1.00 54.62 243 PHE A CA 1
ATOM 1906 C C . PHE A 1 243 ? 0.486 24.436 -9.901 1.00 54.62 243 PHE A C 1
ATOM 1908 O O . PHE A 1 243 ? 0.340 25.542 -10.415 1.00 54.62 243 PHE A O 1
ATOM 1915 N N . LYS A 1 244 ? 0.133 23.320 -10.568 1.00 52.81 244 LYS A N 1
ATOM 1916 C CA . LYS A 1 244 ? -0.270 23.394 -11.998 1.00 52.81 244 LYS A CA 1
ATOM 1917 C C . LYS A 1 244 ? -1.394 22.474 -12.482 1.00 52.81 244 LYS A C 1
ATOM 1919 O O . LYS A 1 244 ? -1.621 22.442 -13.688 1.00 52.81 244 LYS A O 1
ATOM 1924 N N . LYS A 1 245 ? -2.0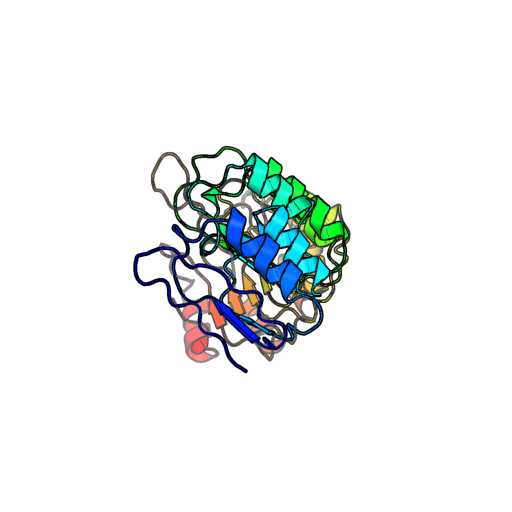81 21.709 -11.618 1.00 59.91 245 LYS A N 1
ATOM 1925 C CA . LYS A 1 245 ? -2.969 20.600 -12.064 1.00 59.91 245 LYS A CA 1
ATOM 1926 C C . LYS A 1 245 ? -2.281 19.664 -13.081 1.00 59.91 245 LYS A C 1
ATOM 1928 O O . LYS A 1 245 ? -2.947 18.972 -13.843 1.00 59.91 245 LYS A O 1
ATOM 1933 N N . ARG A 1 246 ? -0.946 19.676 -13.136 1.00 62.28 246 ARG A N 1
ATOM 1934 C CA . ARG A 1 246 ? -0.178 18.785 -13.993 1.00 62.28 246 ARG A CA 1
ATOM 1935 C C . ARG A 1 246 ? 0.003 17.498 -13.216 1.00 62.28 246 ARG A C 1
ATOM 1937 O O . ARG A 1 246 ? 0.412 17.530 -12.057 1.00 62.28 246 ARG A O 1
ATOM 1944 N N . ILE A 1 247 ? -0.358 16.400 -13.857 1.00 64.12 247 ILE A N 1
ATOM 1945 C CA . ILE A 1 247 ? -0.035 15.059 -13.399 1.00 64.12 247 ILE A CA 1
ATOM 1946 C C . ILE A 1 247 ? 1.486 14.940 -13.530 1.00 64.12 247 ILE A C 1
ATOM 1948 O O . ILE A 1 247 ? 2.031 15.047 -14.629 1.00 64.12 247 ILE A O 1
ATOM 1952 N N . TYR A 1 248 ? 2.180 14.851 -12.397 1.00 70.31 248 TYR A N 1
ATOM 1953 C CA . TYR A 1 248 ? 3.610 14.586 -12.357 1.00 70.31 248 TYR A CA 1
ATOM 1954 C C . TYR A 1 248 ? 3.802 13.082 -12.298 1.00 70.31 248 TYR A C 1
ATOM 1956 O O . TYR A 1 248 ? 3.245 12.389 -11.445 1.00 70.31 248 TYR A O 1
ATOM 1964 N N . ARG A 1 249 ? 4.610 12.613 -13.238 1.00 76.50 249 ARG A N 1
ATOM 1965 C CA . ARG A 1 249 ? 5.067 11.235 -13.309 1.00 76.50 249 ARG A CA 1
ATOM 1966 C C . ARG A 1 249 ? 6.090 10.990 -12.219 1.00 76.50 249 ARG A C 1
ATOM 1968 O O . ARG A 1 249 ? 6.859 11.890 -11.866 1.00 76.50 249 ARG A O 1
ATOM 1975 N N . GLN A 1 250 ? 6.162 9.751 -11.763 1.00 82.94 250 GLN A N 1
ATOM 1976 C CA . GLN A 1 250 ? 7.241 9.347 -10.886 1.00 82.94 250 GLN A CA 1
ATOM 1977 C C . GLN A 1 250 ? 8.507 9.083 -11.719 1.00 82.94 250 GLN A C 1
ATOM 1979 O O . GLN A 1 250 ? 8.622 8.063 -12.399 1.00 82.94 250 GLN A O 1
ATOM 1984 N N . PHE A 1 251 ? 9.446 10.036 -11.725 1.00 83.88 251 PHE A N 1
ATOM 1985 C CA . PHE A 1 251 ? 10.730 9.891 -12.430 1.00 83.88 251 PHE A CA 1
ATOM 1986 C C . PHE A 1 251 ? 11.742 9.092 -11.602 1.00 83.88 251 PHE A C 1
ATOM 1988 O O . PHE A 1 251 ? 12.346 8.153 -12.121 1.00 83.88 251 PHE A O 1
ATOM 1995 N N . GLU A 1 252 ? 11.862 9.423 -10.316 1.00 88.50 252 GLU A N 1
ATOM 1996 C CA . GLU A 1 252 ? 12.633 8.683 -9.312 1.00 88.50 252 GLU A CA 1
ATOM 1997 C C . GLU A 1 252 ? 11.770 7.537 -8.776 1.00 88.50 252 GLU A C 1
ATOM 1999 O O . GLU A 1 252 ? 11.036 7.668 -7.798 1.00 88.50 252 GLU A O 1
ATOM 2004 N N . CYS A 1 253 ? 11.765 6.427 -9.504 1.00 91.31 253 CYS A N 1
ATOM 2005 C CA . CYS A 1 253 ? 10.936 5.257 -9.233 1.00 91.31 253 CYS A CA 1
ATOM 2006 C C . CYS A 1 253 ? 11.753 3.974 -9.379 1.00 91.31 253 CYS A C 1
ATOM 2008 O O . CYS A 1 253 ? 12.828 3.986 -9.975 1.00 91.31 253 CYS A O 1
ATOM 2010 N N . LEU A 1 254 ? 11.228 2.864 -8.864 1.00 93.69 254 LEU A N 1
ATOM 2011 C CA . LEU A 1 254 ? 11.782 1.540 -9.139 1.00 93.69 254 LEU A CA 1
ATOM 2012 C C . LEU A 1 254 ? 11.615 1.191 -10.621 1.00 93.69 254 LEU A C 1
ATOM 2014 O O . LEU A 1 254 ? 10.499 1.170 -11.143 1.00 93.69 254 LEU A O 1
ATOM 2018 N N . GLU A 1 255 ? 12.712 0.888 -11.308 1.00 93.00 255 GLU A N 1
ATOM 2019 C CA . GLU A 1 255 ? 12.632 0.246 -12.612 1.00 93.00 255 GLU A CA 1
ATOM 2020 C C . GLU A 1 255 ? 12.201 -1.210 -12.442 1.00 93.00 255 GLU A C 1
ATOM 2022 O O . GLU A 1 255 ? 12.685 -1.927 -11.568 1.00 93.00 255 GLU A O 1
ATOM 2027 N N . MET A 1 256 ? 11.306 -1.654 -13.321 1.00 93.75 256 MET A N 1
ATOM 2028 C CA . MET A 1 256 ? 10.743 -3.003 -13.311 1.00 93.75 256 MET A CA 1
ATOM 2029 C C . MET A 1 256 ? 11.256 -3.803 -14.510 1.00 93.75 256 MET A C 1
ATOM 2031 O O . MET A 1 256 ? 10.471 -4.288 -15.322 1.00 93.75 256 MET A O 1
ATOM 2035 N N . ASN A 1 257 ? 12.581 -3.885 -14.647 1.00 95.94 257 ASN A N 1
ATOM 2036 C CA . ASN A 1 257 ? 13.265 -4.675 -15.671 1.00 95.94 257 ASN A CA 1
ATOM 2037 C C . ASN A 1 257 ? 14.332 -5.589 -15.044 1.00 95.94 257 ASN A C 1
ATOM 2039 O O . ASN A 1 257 ? 14.645 -5.502 -13.856 1.00 95.94 257 ASN A O 1
ATOM 2043 N N . LEU A 1 258 ? 14.869 -6.515 -15.833 1.00 97.31 258 LEU A N 1
ATOM 2044 C CA . LEU A 1 258 ? 15.850 -7.490 -15.351 1.00 97.31 258 LEU A CA 1
ATOM 2045 C C . LEU A 1 258 ? 17.178 -6.854 -14.921 1.00 97.31 258 LEU A C 1
ATOM 2047 O O . LEU A 1 258 ? 17.808 -7.345 -13.988 1.00 97.31 258 LEU A O 1
ATOM 2051 N N . GLU A 1 259 ? 17.594 -5.757 -15.560 1.00 95.19 259 GLU A N 1
ATOM 2052 C CA . GLU A 1 259 ? 18.829 -5.042 -15.204 1.00 95.19 259 GLU A CA 1
ATOM 2053 C C . GLU A 1 259 ? 18.733 -4.447 -13.786 1.00 95.19 259 GLU A C 1
ATOM 2055 O O . GLU A 1 259 ? 19.689 -4.529 -13.013 1.00 95.19 259 GLU A O 1
ATOM 2060 N N . SER A 1 260 ? 17.563 -3.918 -13.417 1.00 95.00 260 SER A N 1
ATOM 2061 C CA . SER A 1 260 ? 17.313 -3.273 -12.124 1.00 95.00 260 SER A CA 1
ATOM 2062 C C . SER A 1 260 ? 16.924 -4.221 -10.990 1.00 95.00 260 SER A C 1
ATOM 2064 O O . SER A 1 260 ? 16.865 -3.783 -9.841 1.00 95.00 260 SER A O 1
ATOM 2066 N N . GLY A 1 261 ? 16.676 -5.506 -11.269 1.00 96.94 261 GLY A N 1
ATOM 2067 C CA . GLY A 1 261 ? 16.347 -6.490 -10.234 1.00 96.94 261 GLY A CA 1
ATOM 2068 C C . GLY A 1 261 ? 14.949 -7.068 -10.254 1.00 96.94 261 GLY A C 1
ATOM 2069 O O . GLY A 1 261 ? 14.526 -7.600 -9.232 1.00 96.94 261 GLY A O 1
ATOM 2070 N N . LEU A 1 262 ? 14.211 -6.989 -11.363 1.00 97.62 262 LEU A N 1
ATOM 2071 C CA . LEU A 1 262 ? 12.910 -7.657 -11.478 1.00 97.62 262 LEU A CA 1
ATOM 2072 C C . LEU A 1 262 ? 12.978 -9.144 -11.075 1.00 97.62 262 LEU A C 1
ATOM 2074 O O . LEU A 1 262 ? 12.030 -9.681 -10.502 1.00 97.62 262 LEU A O 1
ATOM 2078 N N . ASP A 1 263 ? 14.116 -9.793 -11.319 1.00 98.25 263 ASP A N 1
ATOM 2079 C CA . ASP A 1 263 ? 14.385 -11.174 -10.936 1.00 98.25 263 ASP A CA 1
ATOM 2080 C C . ASP A 1 263 ? 14.389 -11.428 -9.422 1.00 98.25 263 ASP A C 1
ATOM 2082 O O . ASP A 1 263 ? 14.071 -12.534 -8.987 1.00 98.25 263 ASP A O 1
ATOM 2086 N N . GLU A 1 264 ? 14.630 -10.404 -8.604 1.00 98.44 264 GLU A N 1
ATOM 2087 C CA . GLU A 1 264 ? 14.538 -10.482 -7.140 1.00 98.44 264 GLU A CA 1
ATOM 2088 C C . GLU A 1 264 ? 13.095 -10.731 -6.655 1.00 98.44 264 GLU A C 1
ATOM 2090 O O . GLU A 1 264 ? 12.876 -11.115 -5.506 1.00 98.44 264 GLU A O 1
ATOM 2095 N N . LEU A 1 265 ? 12.099 -10.552 -7.531 1.00 98.19 265 LEU A N 1
ATOM 2096 C CA . LEU A 1 265 ? 10.693 -10.834 -7.251 1.00 98.19 265 LEU A CA 1
ATOM 2097 C C . LEU A 1 265 ? 10.272 -12.262 -7.629 1.00 98.19 265 LEU A C 1
ATOM 2099 O O . LEU A 1 265 ? 9.105 -12.602 -7.455 1.00 98.19 265 LEU A O 1
ATOM 2103 N N . ALA A 1 266 ? 11.176 -13.117 -8.130 1.00 98.12 266 ALA A N 1
ATOM 2104 C CA . ALA A 1 266 ? 10.842 -14.442 -8.676 1.00 98.12 266 ALA A CA 1
ATOM 2105 C C . ALA A 1 266 ? 9.987 -15.323 -7.748 1.00 98.12 266 ALA A C 1
ATOM 2107 O O . ALA A 1 266 ? 9.205 -16.141 -8.234 1.00 98.12 266 ALA A O 1
ATOM 2108 N N . ASP A 1 267 ? 10.126 -15.166 -6.432 1.00 98.19 267 ASP A N 1
ATOM 2109 C CA . ASP A 1 267 ? 9.418 -15.948 -5.414 1.00 98.19 267 ASP A CA 1
ATOM 2110 C C . ASP A 1 267 ? 7.965 -15.500 -5.166 1.00 98.19 267 ASP A C 1
ATOM 2112 O O . ASP A 1 267 ? 7.237 -16.191 -4.450 1.00 98.19 267 ASP A O 1
ATOM 2116 N N . LEU A 1 268 ? 7.507 -14.392 -5.763 1.00 98.25 268 LEU A N 1
ATOM 2117 C CA . LEU A 1 268 ? 6.138 -13.879 -5.628 1.00 98.25 268 LEU A CA 1
ATOM 2118 C C . LEU A 1 268 ? 5.133 -14.691 -6.467 1.00 98.25 268 LEU A C 1
ATOM 2120 O O . LEU A 1 268 ? 4.502 -14.192 -7.397 1.00 98.25 268 LEU A O 1
ATOM 2124 N N . LYS A 1 269 ? 4.989 -15.984 -6.160 1.00 98.38 269 LYS A N 1
ATOM 2125 C CA . LYS A 1 269 ? 4.152 -16.919 -6.935 1.00 98.38 269 LYS A CA 1
ATOM 2126 C C . LYS A 1 269 ? 2.651 -16.660 -6.801 1.00 98.38 269 LYS A C 1
ATOM 2128 O O . LYS A 1 269 ? 1.894 -17.065 -7.681 1.00 98.38 269 LYS A O 1
ATOM 2133 N N . GLU A 1 270 ? 2.238 -15.985 -5.732 1.00 98.56 270 GLU A N 1
ATOM 2134 C CA . GLU A 1 270 ? 0.845 -15.611 -5.462 1.00 98.56 270 GLU A CA 1
ATOM 2135 C C . GLU A 1 270 ? 0.461 -14.241 -6.047 1.00 98.56 270 GLU A C 1
ATOM 2137 O O . GLU A 1 270 ? -0.686 -13.825 -5.891 1.00 98.56 270 GLU A O 1
ATOM 2142 N N . LEU A 1 271 ? 1.381 -13.544 -6.732 1.00 98.62 271 LEU A N 1
ATOM 2143 C CA . LEU A 1 271 ? 1.121 -12.222 -7.301 1.00 98.62 271 LEU A CA 1
ATOM 2144 C C . LEU A 1 271 ? 0.075 -12.313 -8.419 1.00 98.62 271 LEU A C 1
ATOM 2146 O O . LEU A 1 271 ? 0.331 -12.910 -9.462 1.00 98.62 271 LEU A O 1
ATOM 2150 N N . VAL A 1 272 ? -1.088 -11.704 -8.186 1.00 98.31 272 VAL A N 1
ATOM 2151 C CA . VAL A 1 272 ? -2.245 -11.647 -9.095 1.00 98.31 272 VAL A CA 1
ATOM 2152 C C . VAL A 1 272 ? -2.282 -10.337 -9.874 1.00 98.31 272 VAL A C 1
ATOM 2154 O O . VAL A 1 272 ? -2.677 -10.319 -11.040 1.00 98.31 272 VAL A O 1
ATOM 2157 N N . GLU A 1 273 ? -1.865 -9.239 -9.244 1.00 97.62 273 GLU A N 1
ATOM 2158 C CA . GLU A 1 273 ? -1.896 -7.903 -9.833 1.00 97.62 273 GLU A CA 1
ATOM 2159 C C . GLU A 1 273 ? -0.581 -7.157 -9.603 1.00 97.62 273 GLU A C 1
ATOM 2161 O O . GLU A 1 273 ? -0.116 -7.021 -8.470 1.00 97.62 273 GLU A O 1
ATOM 2166 N N . LEU A 1 274 ? -0.009 -6.644 -10.689 1.00 97.06 274 LEU A N 1
ATOM 2167 C CA . LEU A 1 274 ? 1.131 -5.739 -10.666 1.00 97.06 274 LEU A CA 1
ATOM 2168 C C . LEU A 1 274 ? 0.740 -4.438 -11.363 1.00 97.06 274 LEU A C 1
ATOM 2170 O O . LEU A 1 274 ? 0.412 -4.447 -12.548 1.00 97.06 274 LEU A O 1
ATOM 2174 N N . ASP A 1 275 ? 0.792 -3.328 -10.638 1.00 95.19 275 ASP A N 1
ATOM 2175 C CA . ASP A 1 275 ? 0.526 -2.004 -11.188 1.00 95.19 275 ASP A CA 1
ATOM 2176 C C . ASP A 1 275 ? 1.775 -1.125 -11.096 1.00 95.19 275 ASP A C 1
ATOM 2178 O O . ASP A 1 275 ? 2.239 -0.737 -10.016 1.00 95.19 275 ASP A O 1
ATOM 2182 N N . ILE A 1 276 ? 2.325 -0.851 -12.276 1.00 94.31 276 ILE A N 1
ATOM 2183 C CA . ILE A 1 276 ? 3.500 -0.010 -12.512 1.00 94.31 276 ILE A CA 1
ATOM 2184 C C . ILE A 1 276 ? 3.144 1.176 -13.420 1.00 94.31 276 ILE A C 1
ATOM 2186 O O . ILE A 1 276 ? 4.020 1.789 -14.036 1.00 94.31 276 ILE A O 1
ATOM 2190 N N . SER A 1 277 ? 1.849 1.478 -13.544 1.00 91.19 277 SER A N 1
ATOM 2191 C CA . SER A 1 277 ? 1.355 2.589 -14.349 1.00 91.19 277 SER A CA 1
ATOM 2192 C C . SER A 1 277 ? 1.830 3.936 -13.796 1.00 91.19 277 SER A C 1
ATOM 2194 O O . SER A 1 277 ? 2.156 4.087 -12.619 1.00 91.19 277 SER A O 1
ATOM 2196 N N . GLU A 1 278 ? 1.926 4.942 -14.664 1.00 89.62 278 GLU A N 1
ATOM 2197 C CA . GLU A 1 278 ? 2.308 6.315 -14.288 1.00 89.62 278 GLU A CA 1
ATOM 2198 C C . GLU A 1 278 ? 3.733 6.454 -13.689 1.00 89.62 278 GLU A C 1
ATOM 2200 O O . GLU A 1 278 ? 4.134 7.518 -13.201 1.00 89.62 278 GLU A O 1
ATOM 2205 N N . MET A 1 279 ? 4.551 5.400 -13.805 1.00 90.38 279 MET A N 1
ATOM 2206 C CA . MET A 1 279 ? 5.991 5.408 -13.538 1.00 90.38 279 MET A CA 1
ATOM 2207 C C . MET A 1 279 ? 6.771 5.624 -14.835 1.00 90.38 279 MET A C 1
ATOM 2209 O O . MET A 1 279 ? 6.394 5.141 -15.903 1.00 90.38 279 MET A O 1
ATOM 2213 N N . ASN A 1 280 ? 7.932 6.274 -14.756 1.00 89.00 280 ASN A N 1
ATOM 2214 C CA . ASN A 1 280 ? 8.850 6.378 -15.893 1.00 89.00 280 ASN A CA 1
ATOM 2215 C C . ASN A 1 280 ? 9.637 5.065 -16.126 1.00 89.00 280 ASN A C 1
ATOM 2217 O O . ASN A 1 280 ? 10.864 5.076 -16.186 1.00 89.00 280 ASN A O 1
ATOM 2221 N N . HIS A 1 281 ? 8.973 3.914 -16.210 1.00 87.75 281 HIS A N 1
ATOM 2222 C CA . HIS A 1 281 ? 9.635 2.612 -16.338 1.00 87.75 281 HIS A CA 1
ATOM 2223 C C . HIS A 1 281 ? 10.024 2.284 -17.798 1.00 87.75 281 HIS A C 1
ATOM 2225 O O . HIS A 1 281 ? 9.497 2.855 -18.752 1.00 87.75 281 HIS A O 1
ATOM 2231 N N . ARG A 1 282 ? 10.981 1.361 -17.982 1.00 89.94 282 ARG A N 1
ATOM 2232 C CA . ARG A 1 282 ? 11.500 0.916 -19.294 1.00 89.94 282 ARG A CA 1
ATOM 2233 C C . ARG A 1 282 ? 11.335 -0.593 -19.466 1.00 89.94 282 ARG A C 1
ATOM 2235 O O . ARG A 1 282 ? 12.319 -1.301 -19.642 1.00 89.94 282 ARG A O 1
ATOM 2242 N N . VAL A 1 283 ? 10.101 -1.077 -19.353 1.00 93.88 283 VAL A N 1
ATOM 2243 C CA . VAL A 1 283 ? 9.802 -2.504 -19.555 1.00 93.88 283 VAL A CA 1
ATOM 2244 C C . VAL A 1 283 ? 9.978 -2.845 -21.031 1.00 93.88 283 VAL A C 1
ATOM 2246 O O . VAL A 1 283 ? 9.437 -2.156 -21.897 1.00 93.88 283 VAL A O 1
ATOM 2249 N N . ARG A 1 284 ? 10.750 -3.893 -21.308 1.00 96.56 284 ARG A N 1
ATOM 2250 C CA . ARG A 1 284 ? 11.035 -4.424 -22.644 1.00 96.56 284 ARG A CA 1
ATOM 2251 C C . ARG A 1 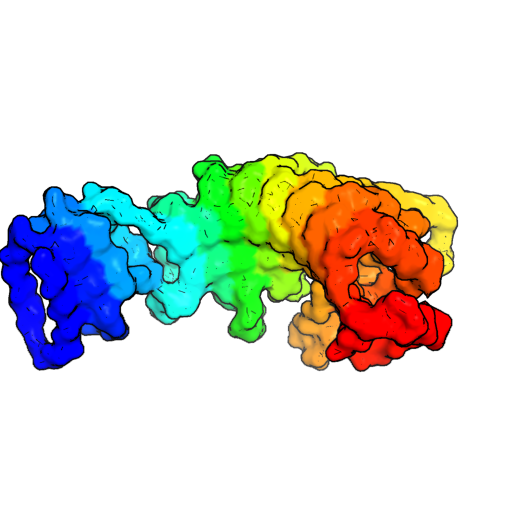284 ? 10.419 -5.817 -22.788 1.00 96.56 284 ARG A C 1
ATOM 2253 O O . ARG A 1 284 ? 10.032 -6.450 -21.808 1.00 96.56 284 ARG A O 1
ATOM 2260 N N . VAL A 1 285 ? 10.382 -6.337 -24.014 1.00 97.75 285 VAL A N 1
ATOM 2261 C CA . VAL A 1 285 ? 9.878 -7.694 -24.295 1.00 97.75 285 VAL A CA 1
ATOM 2262 C C . VAL A 1 285 ? 10.544 -8.787 -23.431 1.00 97.75 285 VAL A C 1
ATOM 2264 O O . VAL A 1 285 ? 9.801 -9.585 -22.856 1.00 97.75 285 VAL A O 1
ATOM 2267 N N . PRO A 1 286 ? 11.882 -8.818 -23.231 1.00 98.44 286 PRO A N 1
ATOM 2268 C CA . PRO A 1 286 ? 12.509 -9.825 -22.368 1.00 98.44 286 PRO A CA 1
ATOM 2269 C C . PRO A 1 286 ? 12.013 -9.810 -20.914 1.00 98.44 286 PRO A C 1
ATOM 2271 O O . PRO A 1 286 ? 11.914 -10.865 -20.287 1.00 98.44 286 PRO A O 1
ATOM 2274 N N . ASP A 1 287 ? 11.663 -8.634 -20.382 1.00 98.12 287 ASP A N 1
ATOM 2275 C CA . ASP A 1 287 ? 11.123 -8.503 -19.025 1.00 98.12 287 ASP A CA 1
ATOM 2276 C C . ASP A 1 287 ? 9.732 -9.149 -18.939 1.00 98.12 287 ASP A C 1
ATOM 2278 O O . ASP A 1 287 ? 9.443 -9.892 -18.002 1.00 98.12 287 ASP A O 1
ATOM 2282 N N . LEU A 1 288 ? 8.889 -8.946 -19.957 1.00 98.12 288 LEU A N 1
ATOM 2283 C CA . LEU A 1 288 ? 7.552 -9.546 -20.043 1.00 98.12 288 LEU A CA 1
ATOM 2284 C C . LEU A 1 288 ? 7.603 -11.066 -20.202 1.00 98.12 288 LEU A C 1
ATOM 2286 O O . LEU A 1 288 ? 6.850 -11.787 -19.545 1.00 98.12 288 LEU A O 1
ATOM 2290 N N . GLU A 1 289 ? 8.515 -11.569 -21.035 1.00 98.50 289 GLU A N 1
ATOM 2291 C CA . GLU A 1 289 ? 8.768 -13.006 -21.177 1.00 98.50 289 GLU A CA 1
ATOM 2292 C C . GLU A 1 289 ? 9.245 -13.630 -19.866 1.00 98.50 289 GLU A C 1
ATOM 2294 O O . GLU A 1 289 ? 8.917 -14.777 -19.546 1.00 98.50 289 GLU A O 1
ATOM 2299 N N . TRP A 1 290 ? 10.037 -12.888 -19.094 1.00 98.56 290 TRP A N 1
ATOM 2300 C CA . TRP A 1 290 ? 10.448 -13.314 -17.770 1.00 98.56 290 TRP A CA 1
ATOM 2301 C C . TRP A 1 290 ? 9.270 -13.319 -16.785 1.00 98.56 290 TRP A C 1
ATOM 2303 O O . TRP A 1 290 ? 9.057 -14.345 -16.133 1.00 98.56 290 TRP A O 1
ATOM 2313 N N . MET A 1 291 ? 8.462 -12.252 -16.720 1.00 98.50 291 MET A N 1
ATOM 2314 C CA . MET A 1 291 ? 7.280 -12.180 -15.843 1.00 98.50 291 MET A CA 1
ATOM 2315 C C . MET A 1 291 ? 6.294 -13.308 -16.156 1.00 98.50 291 MET A C 1
ATOM 2317 O O . MET A 1 291 ? 5.850 -14.010 -15.253 1.00 98.50 291 MET A O 1
ATOM 2321 N N . ALA A 1 292 ? 6.009 -13.554 -17.438 1.00 98.31 292 ALA A N 1
ATOM 2322 C CA . ALA A 1 292 ? 5.073 -14.591 -17.870 1.00 98.31 292 ALA A CA 1
ATOM 2323 C C . ALA A 1 292 ? 5.511 -16.016 -17.499 1.00 98.31 292 ALA A C 1
ATOM 2325 O O . ALA A 1 292 ? 4.650 -16.891 -17.398 1.00 98.31 292 ALA A O 1
ATOM 2326 N N . ARG A 1 293 ? 6.818 -16.248 -17.311 1.00 98.50 293 ARG A N 1
ATOM 2327 C CA . ARG A 1 293 ? 7.377 -17.522 -16.833 1.00 98.50 293 ARG A CA 1
ATOM 2328 C C . ARG A 1 293 ? 7.429 -17.615 -15.309 1.00 98.50 293 ARG A C 1
ATOM 2330 O O . ARG A 1 293 ? 7.287 -18.709 -14.772 1.00 98.50 293 ARG A O 1
ATOM 2337 N N . ASN A 1 294 ? 7.666 -16.500 -14.617 1.00 98.50 294 ASN A N 1
ATOM 2338 C CA . ASN A 1 294 ? 7.980 -16.508 -13.187 1.00 98.50 294 ASN A CA 1
ATOM 2339 C C . ASN A 1 294 ? 6.805 -16.146 -12.275 1.00 98.50 294 ASN A C 1
ATOM 2341 O O . ASN A 1 294 ? 6.810 -16.598 -11.128 1.00 98.50 294 ASN A O 1
ATOM 2345 N N . PHE A 1 295 ? 5.802 -15.419 -12.775 1.00 98.19 295 PHE A N 1
ATOM 2346 C CA . PHE A 1 295 ? 4.575 -15.063 -12.058 1.00 98.19 295 PHE A CA 1
ATOM 2347 C C . PHE A 1 295 ? 3.383 -15.871 -12.594 1.00 98.19 295 PHE A C 1
ATOM 2349 O O . PHE A 1 295 ? 2.598 -15.368 -13.400 1.00 98.19 295 PHE A O 1
ATOM 2356 N N . PRO A 1 296 ? 3.236 -17.146 -12.186 1.00 97.81 296 PRO A N 1
ATOM 2357 C CA . PRO A 1 296 ? 2.216 -18.036 -12.742 1.00 97.81 296 PRO A CA 1
ATOM 2358 C C . PRO A 1 296 ? 0.782 -17.577 -12.448 1.00 97.81 296 PRO A C 1
ATOM 2360 O O . PRO A 1 296 ? -0.120 -17.932 -13.202 1.00 97.81 296 PRO A O 1
ATOM 2363 N N . SER A 1 297 ? 0.583 -16.795 -11.383 1.00 98.25 297 SER A N 1
ATOM 2364 C CA . SER A 1 297 ? -0.727 -16.296 -10.951 1.00 98.25 297 SER A CA 1
ATOM 2365 C C . SER A 1 297 ? -1.045 -14.886 -11.458 1.00 98.25 297 SER A C 1
ATOM 2367 O O . SER A 1 297 ? -2.103 -14.366 -11.125 1.00 98.25 297 SER A O 1
ATOM 2369 N N . LEU A 1 298 ? -0.153 -14.247 -12.232 1.00 98.19 298 LEU A N 1
ATOM 2370 C CA . LEU A 1 298 ? -0.324 -12.849 -12.634 1.00 98.19 298 LEU A CA 1
ATOM 2371 C C . LEU A 1 298 ? -1.418 -12.715 -13.699 1.00 98.19 298 LEU A C 1
ATOM 2373 O O . LEU A 1 298 ? -1.221 -13.026 -14.877 1.00 98.19 298 LEU A O 1
ATOM 2377 N N . GLU A 1 299 ? -2.565 -12.196 -13.278 1.00 96.62 299 GLU A N 1
ATOM 2378 C CA . GLU A 1 299 ? -3.745 -11.992 -14.118 1.00 96.62 299 GLU A CA 1
ATOM 2379 C C . GLU A 1 299 ? -3.801 -10.573 -14.685 1.00 96.62 299 GLU A C 1
ATOM 2381 O O . GLU A 1 299 ? -4.214 -10.387 -15.830 1.00 96.62 299 GLU A O 1
ATOM 2386 N N . ARG A 1 300 ? -3.366 -9.577 -13.902 1.00 95.88 300 ARG A N 1
ATOM 2387 C CA . ARG A 1 300 ? -3.442 -8.156 -14.260 1.00 95.88 300 ARG A CA 1
ATOM 2388 C C . ARG A 1 300 ? -2.079 -7.487 -14.178 1.00 95.88 300 ARG A C 1
ATOM 2390 O O . ARG A 1 300 ? -1.415 -7.545 -13.146 1.00 95.88 300 ARG A O 1
ATOM 2397 N N . LEU A 1 301 ? -1.703 -6.819 -15.261 1.00 95.56 301 LEU A N 1
ATOM 2398 C CA . LEU A 1 301 ? -0.497 -6.008 -15.339 1.00 95.56 301 LEU A CA 1
ATOM 2399 C C . LEU A 1 301 ? -0.876 -4.636 -15.886 1.00 95.56 301 LEU A C 1
ATOM 2401 O O . LEU A 1 301 ? -1.090 -4.487 -17.083 1.00 95.56 301 LEU A O 1
ATOM 2405 N N . SER A 1 302 ? -0.971 -3.649 -15.005 1.00 93.44 302 SER A N 1
ATOM 2406 C CA . SER A 1 302 ? -1.196 -2.265 -15.410 1.00 93.44 302 SER A CA 1
ATOM 2407 C C . SER A 1 302 ? 0.156 -1.634 -15.701 1.00 93.44 302 SER A C 1
ATOM 2409 O O . SER A 1 302 ? 1.027 -1.562 -14.830 1.00 93.44 302 SER A O 1
ATOM 2411 N N . MET A 1 303 ? 0.350 -1.199 -16.940 1.00 90.25 303 MET A N 1
ATOM 2412 C CA . MET A 1 303 ? 1.582 -0.555 -17.371 1.00 90.25 303 MET A CA 1
ATOM 2413 C C . MET A 1 303 ? 1.289 0.620 -18.292 1.00 90.25 303 MET A C 1
ATOM 2415 O O . MET A 1 303 ? 0.263 0.665 -18.968 1.00 90.25 303 MET A O 1
ATOM 2419 N N . GLY A 1 304 ? 2.249 1.533 -18.374 1.00 81.06 304 GLY A N 1
ATOM 2420 C CA . GLY A 1 304 ? 2.167 2.678 -19.264 1.00 81.06 304 GLY A CA 1
ATOM 2421 C C . GLY A 1 304 ? 1.755 3.962 -18.562 1.00 81.06 304 GLY A C 1
ATOM 2422 O O . GLY A 1 304 ? 1.495 4.017 -17.361 1.00 81.06 304 GLY A O 1
ATOM 2423 N N . MET A 1 305 ? 1.777 5.028 -19.348 1.00 78.69 305 MET A N 1
ATOM 2424 C CA . MET A 1 305 ? 1.408 6.368 -18.924 1.00 78.69 305 MET A CA 1
ATOM 2425 C C . MET A 1 305 ? 0.254 6.818 -19.806 1.00 78.69 305 MET A C 1
ATOM 2427 O O . MET A 1 305 ? 0.299 6.618 -21.022 1.00 78.69 305 MET A O 1
ATOM 2431 N N . SER A 1 306 ? -0.730 7.487 -19.216 1.00 75.19 306 SER A N 1
ATOM 2432 C CA . SER A 1 306 ? -1.870 8.074 -19.934 1.00 75.19 306 SER A CA 1
ATOM 2433 C C . SER A 1 306 ? -1.477 8.938 -21.147 1.00 75.19 306 SER A C 1
ATOM 2435 O O . SER A 1 306 ? -2.261 9.088 -22.081 1.00 75.19 306 SER A O 1
ATOM 2437 N N . ASP A 1 307 ? -0.255 9.480 -21.172 1.00 78.81 307 ASP A N 1
ATOM 2438 C CA . ASP A 1 307 ? 0.255 10.362 -22.222 1.00 78.81 307 ASP A CA 1
ATOM 2439 C C . ASP A 1 307 ? 1.425 9.793 -23.053 1.00 78.81 307 ASP A C 1
ATOM 2441 O O . ASP A 1 307 ? 1.971 10.500 -23.907 1.00 78.81 307 ASP A O 1
ATOM 2445 N N . ARG A 1 308 ? 1.834 8.535 -22.834 1.00 83.88 308 ARG A N 1
ATOM 2446 C CA . ARG A 1 308 ? 2.867 7.868 -23.643 1.00 83.88 308 ARG A CA 1
ATOM 2447 C C . ARG A 1 308 ? 2.462 6.434 -23.966 1.00 83.88 308 ARG A C 1
ATOM 2449 O O . ARG A 1 308 ? 2.420 5.608 -23.053 1.00 83.88 308 ARG A O 1
ATOM 2456 N N . PRO A 1 309 ? 2.240 6.111 -25.253 1.00 87.88 309 PRO A N 1
ATOM 2457 C CA . PRO A 1 309 ? 1.987 4.736 -25.636 1.00 87.88 309 PRO A CA 1
ATOM 2458 C C . PRO A 1 309 ? 3.210 3.874 -25.314 1.00 87.88 309 PRO A C 1
ATOM 2460 O O . PRO A 1 309 ? 4.355 4.337 -25.359 1.00 87.88 309 PRO A O 1
ATOM 2463 N N . LEU A 1 310 ? 2.951 2.607 -25.005 1.00 91.19 310 LEU A N 1
ATOM 2464 C CA . LEU A 1 310 ? 4.001 1.605 -24.888 1.00 91.19 310 LEU A CA 1
ATOM 2465 C C . LEU A 1 310 ? 4.753 1.474 -26.225 1.00 91.19 310 LEU A C 1
ATOM 2467 O O . LEU A 1 310 ? 4.171 1.718 -27.288 1.00 91.19 310 LEU A O 1
ATOM 2471 N N . PRO A 1 311 ? 6.027 1.049 -26.202 1.00 94.38 311 PRO A N 1
ATOM 2472 C CA . PRO A 1 311 ? 6.736 0.654 -27.413 1.00 94.38 311 PRO A CA 1
ATOM 2473 C C . PRO A 1 311 ? 5.920 -0.337 -28.266 1.00 94.38 311 PRO A C 1
ATOM 2475 O O . PRO A 1 311 ? 5.154 -1.156 -27.746 1.00 94.38 311 PRO A O 1
ATOM 2478 N N . ALA A 1 312 ? 6.050 -0.245 -29.592 1.00 95.75 312 ALA A N 1
ATOM 2479 C CA . ALA A 1 312 ? 5.235 -1.030 -30.524 1.00 95.75 312 ALA A CA 1
ATOM 2480 C C . ALA A 1 312 ? 5.472 -2.544 -30.386 1.00 95.75 312 ALA A C 1
ATOM 2482 O O . ALA A 1 312 ? 4.529 -3.326 -30.463 1.00 95.75 312 ALA A O 1
ATOM 2483 N N . ASP A 1 313 ? 6.715 -2.948 -30.133 1.00 97.19 313 ASP A N 1
ATOM 2484 C CA . ASP A 1 313 ? 7.121 -4.330 -29.870 1.00 97.19 313 ASP A CA 1
ATOM 2485 C C . ASP A 1 313 ? 6.518 -4.876 -28.567 1.00 97.19 313 ASP A C 1
ATOM 2487 O O . ASP A 1 313 ? 5.993 -5.988 -28.554 1.00 97.19 313 ASP A O 1
ATOM 2491 N N . VAL A 1 314 ? 6.511 -4.077 -27.496 1.00 96.19 314 VAL A N 1
ATOM 2492 C CA . VAL A 1 314 ? 5.845 -4.407 -26.224 1.00 96.19 314 VAL A CA 1
ATOM 2493 C C . VAL A 1 314 ? 4.337 -4.573 -26.421 1.00 96.19 314 VAL A C 1
ATOM 2495 O O . VAL A 1 314 ? 3.760 -5.571 -25.989 1.00 96.19 314 VAL A O 1
ATOM 2498 N N . THR A 1 315 ? 3.704 -3.625 -27.113 1.00 95.38 315 THR A N 1
ATOM 2499 C CA . THR A 1 315 ? 2.260 -3.655 -27.397 1.00 95.38 315 THR A CA 1
ATOM 2500 C C . THR A 1 315 ? 1.882 -4.897 -28.205 1.00 95.38 315 THR A C 1
ATOM 2502 O O . THR A 1 315 ? 0.937 -5.610 -27.863 1.00 95.38 315 THR A O 1
ATOM 2505 N N . GLU A 1 316 ? 2.648 -5.194 -29.257 1.00 96.88 316 GLU A N 1
ATOM 2506 C CA . GLU A 1 316 ? 2.435 -6.373 -30.094 1.00 96.88 316 GLU A CA 1
ATOM 2507 C C . GLU A 1 316 ? 2.649 -7.673 -29.311 1.00 96.88 316 GLU A C 1
ATOM 2509 O O . GLU A 1 316 ? 1.861 -8.614 -29.437 1.00 96.88 316 GLU A O 1
ATOM 2514 N N . TRP A 1 317 ? 3.669 -7.722 -28.449 1.00 97.62 317 TRP A N 1
ATOM 2515 C CA . TRP A 1 317 ? 3.915 -8.880 -27.600 1.00 97.62 317 TRP A CA 1
ATOM 2516 C C . TRP A 1 317 ? 2.748 -9.143 -26.641 1.00 97.62 317 TRP A C 1
ATOM 2518 O O . TRP A 1 317 ? 2.289 -10.286 -26.560 1.00 97.62 317 TRP A O 1
ATOM 2528 N N . LEU A 1 318 ? 2.234 -8.107 -25.963 1.00 96.75 318 LEU A N 1
ATOM 2529 C CA . LEU A 1 318 ? 1.093 -8.217 -25.044 1.00 96.75 318 LEU A CA 1
ATOM 2530 C C . LEU A 1 318 ? -0.148 -8.721 -25.774 1.00 96.75 318 LEU A C 1
ATOM 2532 O O . LEU A 1 318 ? -0.764 -9.694 -25.343 1.00 96.75 318 LEU A O 1
ATOM 2536 N N . ARG A 1 319 ? -0.465 -8.128 -26.929 1.00 96.12 319 ARG A N 1
ATOM 2537 C CA . ARG A 1 319 ? -1.597 -8.534 -27.770 1.00 96.12 319 ARG A CA 1
ATOM 2538 C C . ARG A 1 319 ? -1.530 -10.013 -28.154 1.00 96.12 319 ARG A C 1
ATOM 2540 O O . ARG A 1 319 ? -2.558 -10.688 -28.174 1.00 96.12 319 ARG A O 1
ATOM 2547 N N . ARG A 1 320 ? -0.331 -10.514 -28.462 1.00 97.75 320 ARG A N 1
ATOM 2548 C CA . ARG A 1 320 ? -0.114 -11.888 -28.928 1.00 97.75 320 ARG A CA 1
ATOM 2549 C C . ARG A 1 320 ? -0.073 -12.924 -27.803 1.00 97.75 320 ARG A C 1
ATOM 2551 O O . ARG A 1 320 ? -0.592 -14.020 -27.994 1.00 97.75 320 ARG A O 1
ATOM 2558 N N . HIS A 1 321 ? 0.555 -12.613 -26.670 1.00 97.44 321 HIS A N 1
ATOM 2559 C CA . HIS A 1 321 ? 0.862 -13.612 -25.637 1.00 97.44 321 HIS A CA 1
ATOM 2560 C C . HIS A 1 321 ? 0.035 -13.454 -24.359 1.00 97.44 321 HIS A C 1
ATOM 2562 O O . HIS A 1 321 ? -0.238 -14.447 -23.683 1.00 97.44 321 HIS A O 1
ATOM 2568 N N . ARG A 1 322 ? -0.358 -12.226 -24.004 1.00 96.38 322 ARG A N 1
ATOM 2569 C CA . ARG A 1 322 ? -1.037 -11.892 -22.743 1.00 96.38 322 ARG A CA 1
ATOM 2570 C C . ARG A 1 322 ? -2.047 -10.747 -22.945 1.00 96.38 322 ARG A C 1
ATOM 2572 O O . ARG A 1 322 ? -1.889 -9.690 -22.343 1.00 96.38 322 ARG A O 1
ATOM 2579 N N . PRO A 1 323 ? -3.110 -10.920 -23.751 1.00 93.69 323 PRO A N 1
ATOM 2580 C CA . PRO A 1 323 ? -4.049 -9.830 -24.037 1.00 93.69 323 PRO A CA 1
ATOM 2581 C C . PRO A 1 323 ? -4.767 -9.296 -22.784 1.00 93.69 323 PRO A C 1
ATOM 2583 O O . PRO A 1 323 ? -5.121 -8.123 -22.745 1.00 93.69 323 PRO A O 1
ATOM 2586 N N . GLY A 1 324 ? -4.927 -10.117 -21.736 1.00 91.31 324 GLY A N 1
ATOM 2587 C CA . GLY A 1 324 ? -5.474 -9.679 -20.443 1.00 91.31 324 GLY A CA 1
ATOM 2588 C C . GLY A 1 324 ? -4.589 -8.682 -19.680 1.00 91.31 324 GLY A C 1
ATOM 2589 O O . GLY A 1 324 ? -5.081 -7.995 -18.796 1.00 91.31 324 GLY A O 1
ATOM 2590 N N . TRP A 1 325 ? -3.308 -8.566 -20.042 1.00 94.00 325 TRP A N 1
ATOM 2591 C CA . TRP A 1 325 ? -2.376 -7.580 -19.483 1.00 94.00 325 TRP A CA 1
ATOM 2592 C C . TRP A 1 325 ? -2.414 -6.235 -20.223 1.00 94.00 325 TRP A C 1
ATOM 2594 O O . TRP A 1 325 ? -1.734 -5.302 -19.826 1.00 94.00 325 TRP A O 1
ATOM 2604 N N . ALA A 1 326 ? -3.177 -6.116 -21.311 1.00 80.88 326 ALA A N 1
ATOM 2605 C CA . ALA A 1 326 ? -3.260 -4.888 -22.102 1.00 80.88 326 ALA A CA 1
ATOM 2606 C C . ALA A 1 326 ? -4.399 -3.951 -21.648 1.00 80.88 326 ALA A C 1
ATOM 2608 O O . ALA A 1 326 ? -4.907 -3.172 -22.453 1.00 80.88 326 ALA A O 1
ATOM 2609 N N . SER A 1 327 ? -4.856 -4.049 -20.393 1.00 71.62 327 SER A N 1
ATOM 2610 C CA . SER A 1 327 ? -5.898 -3.165 -19.863 1.00 71.62 327 SER A CA 1
ATOM 2611 C C . SER A 1 327 ? -5.337 -1.760 -19.630 1.00 71.62 327 SER A C 1
ATOM 2613 O O . SER A 1 327 ? -4.459 -1.592 -18.783 1.00 71.62 327 SER A O 1
ATOM 2615 N N . TYR A 1 328 ? -5.848 -0.792 -20.397 1.00 58.03 328 TYR A N 1
ATOM 2616 C CA . TYR A 1 328 ? -5.584 0.645 -20.260 1.00 58.03 328 TYR A CA 1
ATOM 2617 C C . TYR A 1 328 ? -6.575 1.320 -19.315 1.00 58.03 328 TYR A C 1
ATOM 2619 O O . TYR A 1 328 ? -7.765 0.919 -19.338 1.00 58.03 328 TYR A O 1
#

Sequence (328 aa):
MVGAITSYSGITRVRSHQALESLEIDGNLRRLEVGSLAPFLMSCSDKLQSVEGLEAKFWAHPKIGEALQMIGYASKVLRSDSLDPSISMTDLIKMIAQGSPWTRIQLDTSMMTKGVADAIVRHSAGNHLEAVEILHRGRSDSGPGMQGYHMQEILHRSPRLKTFLAHWLVDDVISDRDILSSEWATRSLEHIDLKIAVFRPFDCAPIHVHMHSYDIQRQVLRRIGQQKKLRKLVIGGMTIGYFKKRIYRQFECLEMNLESGLDELADLKELVELDISEMNHRVRVPDLEWMARNFPSLERLSMGMSDRPLPADVTEWLRRHRPGWASY

Organism: NCBI:txid1343610

Secondary structure (DSSP, 8-state):
-EEE----SS-------TT--EEE--S--TTS-HHHHHHHHHHTTTT--EEE---HHHHHSHHHHHHHHHTT----EEEGGGS-TT--HHHHHHHHHHSS--SEEEEEGGG--HHHHHHHHHHHTTS---EEEEE--S---SSS-S-HHHHHHHHHH-TT--EEE-TT-SS-PEEHHHHHHS----S---EEE--EE-----TTS-HHHHHHHHHHHHHHHHHHHT-TT--EEE----EE-TTTS-EE-BSS----STTTTGGGGTT-TT--EEE-TTB-----HHHHHHHHHH-TT--EEE-SBTTBPPPHHHHHHHHHH-GGG---

pLDDT: mean 86.06, std 13.54, range [40.09, 98.62]

Foldseek 3Di:
DEDEPDDDDDDDPQDLDQAHQEYEDDDDVPPVPLVPQLVNLQSNLVRHNYYHPDQCCLQLDPSSQVSCVSSVDFDQEAAQVSHDPPDDLVSLLCCLQPTGLHQEYAEEPQSFAPSNLVSPLNSLLVQRHAEYHYHYDDDHPHPQGNALLSLLSSQQRHQNHAYYADAPNQPHANELCSQQVGQGSHLRHQYDAGAYFADDDDPPDDPVVNVVSLVSLQSSLLSVLSNLNHAEDHHFDWRCDPPDSDGDARARGRACAVSSHVVSNLSNQNHQYYARESHPYDDDPVSVVVCVVRHVNHQEAHYYYPPDDDPPRVVVSCVPPPVSHVDD